Protein AF-A0A7W1ZBH5-F1 (afdb_monomer)

Secondary structure (DSSP, 8-state):
-PPPPPPHHHHHHHHHHHHHHHHHHHHHHHHHH-GGGGB-GGG-EEEEEEEE--EEEE-SSEEEEES--S--TT--TTSEEEEESSSEEEEE-SEEEE-SSEEEEES-EESS-PPPS--SS-EEEEEE-PBP---SEEEEEEESGGGTSGGGGGHHHHHHHH-TTEEE--SEE-TTS-EEEE-TT--HHHHHHHGGGSPP-SEEEEE--TTGGGS-HHHHHHHHHHHHHHHHTSTT--EEEEEPPPP-SSHHHHHHHHHHHHHHHHHHTT-TTEEEE-HHHHHTT-SS-B-TTSSSB-HHHHHHHHHHHHHHH-

Sequence (314 aa):
MQPKLPSKKSIILVWALLVGYLTYLFLYKSTADFFQLNYNWDVITVIENLGEVTVDSLSHDYVVLKNDLKEINNINLLHTFLIEQEEKSYFRASTIAFSEKQILFSGVKWINGMPKKQMHSPTFQILNLPVIQNGTKTITTIGDSQMLWQDGRDFRKNLHLKNKDLVFKGNYKDVNGYPHEAGIYNTSNDILKMLPDISSTSHYILFFGAHDKRTNMETLKAEVCEILNTLTLRQQTKKIVVLNLPPSPVKEFNDFNKAFNKVLSSCVLYNETVKTISLYEELGDQSDYLMEDNVHLNERGLKVAVKLLNKALK

Solvent-accessible surface area (backbone atoms only — not comparable to full-atom values): 17204 Å² total; per-residue (Å²): 134,83,85,81,77,79,51,72,68,56,52,53,50,51,49,53,52,49,52,52,51,52,49,51,49,42,72,73,42,38,55,75,78,39,55,53,70,39,44,38,75,92,67,53,40,81,75,45,77,71,44,68,42,55,67,73,49,73,58,79,45,31,41,29,31,45,48,81,70,93,73,67,93,81,79,54,59,78,40,31,39,36,44,36,73,95,58,77,22,36,32,21,32,70,45,78,47,82,52,87,62,30,37,39,32,33,55,34,32,57,49,75,45,77,69,72,91,82,66,81,64,26,33,34,33,39,26,47,60,49,52,67,56,88,30,81,46,36,30,32,42,38,26,12,30,66,56,50,47,76,60,12,41,45,47,64,59,57,38,39,77,75,37,62,46,46,26,61,39,52,94,41,38,45,40,76,48,50,33,21,60,51,37,68,76,33,28,51,67,54,51,55,70,47,50,86,77,53,75,89,39,35,27,37,39,40,39,57,54,89,60,38,80,84,53,54,69,68,59,48,40,52,38,52,33,48,46,54,50,58,54,61,70,37,91,58,41,65,37,36,38,34,46,42,50,47,66,35,91,46,64,71,58,24,55,48,26,53,52,52,39,50,42,52,51,64,58,41,67,91,40,90,48,50,44,80,42,62,39,30,70,77,43,58,89,56,78,82,32,48,39,97,82,50,73,43,48,24,66,61,32,45,52,53,51,40,53,54,47,53,66,72,72,106

pLDDT: mean 94.26, std 6.03, range [57.75, 98.75]

Structure (mmCIF, N/CA/C/O backbone):
data_AF-A0A7W1ZBH5-F1
#
_entry.id   AF-A0A7W1ZBH5-F1
#
loop_
_atom_site.group_PDB
_atom_site.id
_atom_site.type_symbol
_atom_site.label_atom_id
_atom_site.label_alt_id
_atom_site.label_comp_id
_atom_site.label_asym_id
_atom_site.label_entity_id
_atom_site.label_seq_id
_atom_site.pdbx_PDB_ins_code
_atom_site.Cartn_x
_atom_site.Cartn_y
_atom_site.Cartn_z
_atom_site.occupancy
_atom_site.B_iso_or_equiv
_atom_site.auth_seq_id
_atom_site.auth_comp_id
_atom_site.auth_asym_id
_atom_site.auth_atom_id
_atom_site.pdbx_PDB_model_num
ATOM 1 N N . MET A 1 1 ? 47.700 -32.912 28.985 1.00 60.97 1 MET A N 1
ATOM 2 C CA . MET A 1 1 ? 46.499 -33.659 28.543 1.00 60.97 1 MET A CA 1
ATOM 3 C C . MET A 1 1 ? 46.171 -33.227 27.124 1.00 60.97 1 MET A C 1
ATOM 5 O O . MET A 1 1 ? 45.969 -32.039 26.920 1.00 60.97 1 MET A O 1
ATOM 9 N N . GLN A 1 2 ? 46.179 -34.137 26.147 1.00 57.75 2 GLN A N 1
ATOM 10 C CA . GLN A 1 2 ? 45.714 -33.807 24.794 1.00 57.75 2 GLN A CA 1
ATOM 11 C C . GLN A 1 2 ? 44.176 -33.834 24.763 1.00 57.75 2 GLN A C 1
ATOM 13 O O . GLN A 1 2 ? 43.590 -34.781 25.299 1.00 57.75 2 GLN A O 1
ATOM 18 N N . PRO A 1 3 ? 43.509 -32.824 24.181 1.00 68.88 3 PRO A N 1
ATOM 19 C CA . PRO A 1 3 ? 42.057 -32.821 24.070 1.00 68.88 3 PRO A CA 1
ATOM 20 C C . PRO A 1 3 ? 41.604 -33.975 23.167 1.00 68.88 3 PRO A C 1
ATOM 22 O O . PRO A 1 3 ? 42.071 -34.119 22.038 1.00 68.88 3 PRO A O 1
ATOM 25 N N . LYS A 1 4 ? 40.694 -34.818 23.670 1.00 84.19 4 LYS A N 1
ATOM 26 C CA . LYS A 1 4 ? 40.059 -35.861 22.855 1.00 84.19 4 LYS A CA 1
ATOM 27 C C . LYS A 1 4 ? 39.094 -35.204 21.873 1.00 84.19 4 LYS A C 1
ATOM 29 O O . LYS A 1 4 ? 38.208 -34.458 22.282 1.00 84.19 4 LYS A O 1
ATOM 34 N N . LEU A 1 5 ? 39.253 -35.512 20.589 1.00 84.56 5 LEU A N 1
ATOM 35 C CA . LEU A 1 5 ? 38.313 -35.083 19.558 1.00 84.56 5 LEU A CA 1
ATOM 36 C C . LEU A 1 5 ? 36.941 -35.765 19.747 1.00 84.56 5 LEU A C 1
ATOM 38 O O . LEU A 1 5 ? 36.885 -36.905 20.224 1.00 84.56 5 LEU A O 1
ATOM 42 N N . PRO A 1 6 ? 35.834 -35.105 19.356 1.00 86.56 6 PRO A N 1
ATOM 43 C CA . PRO A 1 6 ? 34.505 -35.705 19.376 1.00 86.56 6 PRO A CA 1
ATOM 44 C C . PRO A 1 6 ? 34.429 -36.964 18.504 1.00 86.56 6 PRO A C 1
ATOM 46 O O . PRO A 1 6 ? 35.103 -37.077 17.479 1.00 86.56 6 PRO A O 1
ATOM 49 N N . SER A 1 7 ? 33.562 -37.910 18.876 1.00 93.88 7 SER A N 1
ATOM 50 C CA . SER A 1 7 ? 33.347 -39.112 18.065 1.00 93.88 7 SER A CA 1
ATOM 51 C C . SER A 1 7 ? 32.736 -38.760 16.700 1.00 93.88 7 SER A C 1
ATOM 53 O O . SER A 1 7 ? 31.951 -37.816 16.593 1.00 93.88 7 SER A O 1
ATOM 55 N N . LYS A 1 8 ? 33.010 -39.560 15.659 1.00 92.94 8 LYS A N 1
ATOM 56 C CA . LYS A 1 8 ? 32.379 -39.393 14.332 1.00 92.94 8 LYS A CA 1
ATOM 57 C C . LYS A 1 8 ? 30.847 -39.339 14.417 1.00 92.94 8 LYS A C 1
ATOM 59 O O . LYS A 1 8 ? 30.226 -38.536 13.731 1.00 92.94 8 LYS A O 1
ATOM 64 N N . LYS A 1 9 ? 30.245 -40.148 15.298 1.00 94.75 9 LYS A N 1
ATOM 65 C CA . LYS A 1 9 ? 28.793 -40.148 15.543 1.00 94.75 9 LYS A CA 1
ATOM 66 C C . LYS A 1 9 ? 28.315 -38.812 16.113 1.00 94.75 9 LYS A C 1
ATOM 68 O O . LYS A 1 9 ? 27.298 -38.294 15.669 1.00 94.75 9 LYS A O 1
ATOM 73 N N . SER A 1 10 ? 29.070 -38.238 17.050 1.00 92.75 10 SER A N 1
ATOM 74 C CA . SER A 1 10 ? 28.786 -36.918 17.624 1.00 92.75 10 SER A CA 1
ATOM 75 C C . SER A 1 10 ? 28.870 -35.819 16.564 1.00 92.75 10 SER A C 1
ATOM 77 O O . SER A 1 10 ? 27.990 -34.971 16.509 1.00 92.75 10 SER A O 1
ATOM 79 N N . ILE A 1 11 ? 29.877 -35.866 15.685 1.00 95.06 11 ILE A N 1
ATOM 80 C CA . ILE A 1 11 ? 30.029 -34.904 14.581 1.00 95.06 11 ILE A CA 1
ATOM 81 C C . ILE A 1 11 ? 28.840 -34.989 13.615 1.00 95.06 11 ILE A C 1
ATOM 83 O O . ILE A 1 11 ? 28.257 -33.962 13.285 1.00 95.06 11 ILE A O 1
ATOM 87 N N . ILE A 1 12 ? 28.445 -36.199 13.200 1.00 95.94 12 ILE A 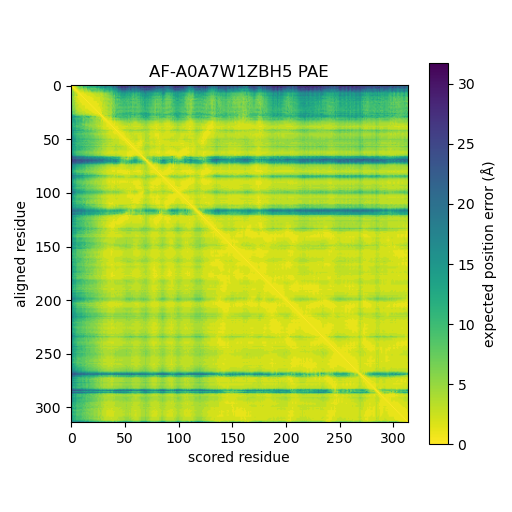N 1
ATOM 88 C CA . ILE A 1 12 ? 27.299 -36.409 12.299 1.00 95.94 12 ILE A CA 1
ATOM 89 C C . ILE A 1 12 ? 25.998 -35.909 12.935 1.00 95.94 12 ILE A C 1
ATOM 91 O O . ILE A 1 12 ? 25.229 -35.215 12.277 1.00 95.94 12 ILE A O 1
ATOM 95 N N . LEU A 1 13 ? 25.762 -36.223 14.213 1.00 96.62 13 LEU A N 1
ATOM 96 C CA . LEU A 1 13 ? 24.569 -35.771 14.927 1.00 96.62 13 LEU A CA 1
ATOM 97 C C . LEU A 1 13 ? 24.508 -34.241 15.006 1.00 96.62 13 LEU A C 1
ATOM 99 O O . LEU A 1 13 ? 23.469 -33.657 14.712 1.00 96.62 13 LEU A O 1
ATOM 103 N N . VAL A 1 14 ? 25.619 -33.590 15.359 1.00 96.12 14 VAL A N 1
ATOM 104 C CA . VAL A 1 14 ? 25.701 -32.124 15.411 1.00 96.12 14 VAL A CA 1
ATOM 105 C C . VAL A 1 14 ? 25.441 -31.516 14.035 1.00 96.12 14 VAL A C 1
ATOM 107 O O . VAL A 1 14 ? 24.671 -30.566 13.936 1.00 96.12 14 VAL A O 1
ATOM 110 N N . TRP A 1 15 ? 26.009 -32.083 12.968 1.00 97.19 15 TRP A N 1
ATOM 111 C CA . TRP A 1 15 ? 25.747 -31.627 11.602 1.00 97.19 15 TRP A CA 1
ATOM 112 C C . TRP A 1 15 ? 24.284 -31.788 11.193 1.00 97.19 15 TRP A C 1
ATOM 114 O O . TRP A 1 15 ? 23.710 -30.853 10.644 1.00 97.19 15 TRP A O 1
ATOM 124 N N . ALA A 1 16 ? 23.658 -32.928 11.489 1.00 97.25 16 ALA A N 1
ATOM 125 C CA . ALA A 1 16 ? 22.246 -33.149 11.190 1.00 97.25 16 ALA A CA 1
ATOM 126 C C . ALA A 1 16 ? 21.344 -32.156 11.942 1.00 97.25 16 ALA A C 1
ATOM 128 O O . ALA A 1 16 ? 20.433 -31.582 11.348 1.00 97.25 16 ALA A O 1
ATOM 129 N N . LEU A 1 17 ? 21.634 -31.899 13.223 1.00 97.19 17 LEU A N 1
ATOM 130 C CA . LEU A 1 17 ? 20.922 -30.896 14.019 1.00 97.19 17 LEU A CA 1
ATOM 131 C C . LEU A 1 17 ? 21.130 -29.481 13.469 1.00 97.19 17 LEU A C 1
ATOM 133 O O . LEU A 1 17 ? 20.170 -28.719 13.382 1.00 97.19 17 LEU A O 1
ATOM 137 N N . LEU A 1 18 ? 22.353 -29.138 13.060 1.00 97.12 18 LEU A N 1
ATOM 138 C CA . LEU A 1 18 ? 22.669 -27.836 12.477 1.00 97.12 18 LEU A CA 1
ATOM 139 C C . LEU A 1 18 ? 21.939 -27.631 11.145 1.00 97.12 18 LEU A C 1
ATOM 141 O O . LEU A 1 18 ? 21.300 -26.601 10.957 1.00 97.12 18 LEU A O 1
ATOM 145 N N . VAL A 1 19 ? 21.983 -28.615 10.243 1.00 97.12 19 VAL A N 1
ATOM 146 C CA . VAL A 1 19 ? 21.270 -28.569 8.957 1.00 97.12 19 VAL A CA 1
ATOM 147 C C . VAL A 1 19 ? 19.764 -28.485 9.185 1.00 97.12 19 VAL A C 1
ATOM 149 O O . VAL A 1 19 ? 19.109 -27.652 8.563 1.00 97.12 19 VAL A O 1
ATOM 152 N N . GLY A 1 20 ? 19.214 -29.281 10.105 1.00 95.88 20 GLY A N 1
ATOM 153 C CA . GLY A 1 20 ? 17.798 -29.222 10.466 1.00 95.88 20 GLY A CA 1
ATOM 154 C C . GLY A 1 20 ? 17.392 -27.849 11.005 1.00 95.88 20 GLY A C 1
ATOM 155 O O . GLY A 1 20 ? 16.403 -27.277 10.550 1.00 95.88 20 GLY A O 1
ATOM 156 N N . TYR A 1 21 ? 18.191 -27.276 11.909 1.00 94.75 21 TYR A N 1
ATOM 157 C CA . TYR A 1 21 ? 17.956 -25.944 12.468 1.00 94.75 21 TYR A CA 1
ATOM 158 C C . TYR A 1 21 ? 18.041 -24.841 11.408 1.00 94.75 21 TYR A C 1
ATOM 160 O O . TYR A 1 21 ? 17.146 -24.001 11.330 1.00 94.75 21 TYR A O 1
ATOM 168 N N . LEU A 1 22 ? 19.078 -24.848 10.566 1.00 93.31 22 LEU A N 1
ATOM 169 C CA . LEU A 1 22 ? 19.248 -23.861 9.497 1.00 93.31 22 LEU A CA 1
ATOM 170 C C . LEU A 1 22 ? 18.152 -23.982 8.436 1.00 93.31 22 LEU A C 1
ATOM 172 O O . LEU A 1 22 ? 17.648 -22.962 7.977 1.00 93.31 22 LEU A O 1
ATOM 176 N N . THR A 1 23 ? 17.733 -25.202 8.097 1.00 90.12 23 THR A N 1
ATOM 177 C CA . THR A 1 23 ? 16.617 -25.444 7.171 1.00 90.12 23 THR A CA 1
ATOM 178 C C . THR A 1 23 ? 15.315 -24.918 7.756 1.00 90.12 23 THR A C 1
ATOM 180 O O . THR A 1 23 ? 14.597 -24.190 7.082 1.00 90.12 23 THR A O 1
ATOM 183 N N . TYR A 1 24 ? 15.023 -25.215 9.025 1.00 89.06 24 TYR A N 1
ATOM 184 C CA . TYR A 1 24 ? 13.852 -24.670 9.711 1.00 89.06 24 TYR A CA 1
ATOM 185 C C . TYR A 1 24 ? 13.876 -23.136 9.745 1.00 89.06 24 TYR A C 1
ATOM 187 O O . TYR A 1 24 ? 12.883 -22.486 9.416 1.00 89.06 24 TYR A O 1
ATOM 195 N N . LEU A 1 25 ? 15.022 -22.547 10.098 1.00 87.56 25 LEU A N 1
ATOM 196 C CA . LEU A 1 25 ? 15.192 -21.099 10.162 1.00 87.56 25 LEU A CA 1
ATOM 197 C C . LEU A 1 25 ? 15.021 -20.456 8.783 1.00 87.56 25 LEU A C 1
ATOM 199 O O . LEU A 1 25 ? 14.330 -19.444 8.676 1.00 87.56 25 LEU A O 1
ATOM 203 N N . PHE A 1 26 ? 15.581 -21.066 7.736 1.00 87.81 26 PHE A N 1
ATOM 204 C CA . PHE A 1 26 ? 15.381 -20.646 6.355 1.00 87.81 26 PHE A CA 1
ATOM 205 C C . PHE A 1 26 ? 13.908 -20.757 5.959 1.00 87.81 26 PHE A C 1
ATOM 207 O O . PHE A 1 26 ? 13.327 -19.769 5.537 1.00 87.81 26 PHE A O 1
ATOM 214 N N . LEU A 1 27 ? 13.242 -21.893 6.162 1.00 83.06 27 LEU A N 1
ATOM 215 C CA . LEU A 1 27 ? 11.828 -22.053 5.800 1.00 83.06 27 LEU A CA 1
ATOM 216 C C . LEU A 1 27 ? 10.921 -21.039 6.515 1.00 83.06 27 LEU A C 1
ATOM 218 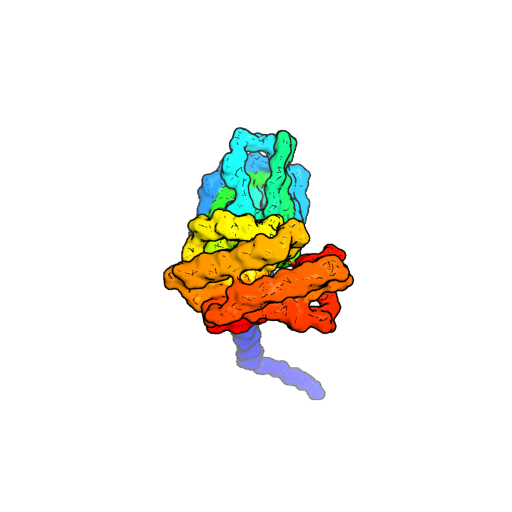O O . LEU A 1 27 ? 10.000 -20.505 5.902 1.00 83.06 27 LEU A O 1
ATOM 222 N N . TYR A 1 28 ? 11.202 -20.722 7.781 1.00 78.75 28 TYR A N 1
ATOM 223 C CA . TYR A 1 28 ? 10.381 -19.791 8.556 1.00 78.75 28 TYR A CA 1
ATOM 224 C C . TYR A 1 28 ? 10.665 -18.311 8.250 1.00 78.75 28 TYR A C 1
ATOM 226 O O . TYR A 1 28 ? 9.741 -17.498 8.246 1.00 78.75 28 TYR A O 1
ATOM 234 N N . LYS A 1 29 ? 11.928 -17.933 8.005 1.00 83.69 29 LYS A N 1
ATOM 235 C CA . LYS A 1 29 ? 12.331 -16.524 7.813 1.00 83.69 29 LYS A CA 1
ATOM 236 C C . LYS A 1 29 ? 12.563 -16.119 6.361 1.00 83.69 29 LYS A C 1
ATOM 238 O O . LYS A 1 29 ? 12.508 -14.930 6.062 1.00 83.69 29 LYS A O 1
ATOM 243 N N . SER A 1 30 ? 12.747 -17.071 5.449 1.00 81.38 30 SER A N 1
ATOM 244 C CA . SER A 1 30 ? 13.100 -16.794 4.050 1.00 81.38 30 SER A CA 1
ATOM 245 C C . SER A 1 30 ? 12.104 -15.878 3.355 1.00 81.38 30 SER A C 1
ATOM 247 O O . SER A 1 30 ? 12.519 -15.025 2.591 1.00 81.38 30 SER A O 1
ATOM 249 N N . THR A 1 31 ? 10.806 -15.974 3.642 1.00 80.38 31 THR A N 1
ATOM 250 C CA . THR A 1 31 ? 9.816 -15.075 3.022 1.00 80.38 31 THR A CA 1
ATOM 251 C C . THR A 1 31 ? 9.899 -13.632 3.528 1.00 80.38 31 THR A C 1
ATOM 253 O O . THR A 1 31 ? 9.462 -12.721 2.827 1.00 80.38 31 THR A O 1
ATOM 256 N N . ALA A 1 32 ? 10.452 -13.398 4.720 1.00 81.06 32 ALA A N 1
ATOM 257 C CA . ALA A 1 32 ? 10.716 -12.055 5.228 1.00 81.06 32 ALA A CA 1
ATOM 258 C C . ALA A 1 32 ? 12.046 -11.506 4.687 1.00 81.06 32 ALA A C 1
ATOM 260 O O . ALA A 1 32 ? 12.094 -10.352 4.266 1.00 81.06 32 ALA A O 1
ATOM 261 N N . ASP A 1 33 ? 13.086 -12.343 4.653 1.00 83.06 33 ASP A N 1
ATOM 262 C CA . ASP A 1 33 ? 14.442 -11.952 4.244 1.00 83.06 33 ASP A CA 1
ATOM 263 C C . ASP A 1 33 ? 14.589 -11.876 2.709 1.00 83.06 33 ASP A C 1
ATOM 265 O O . ASP A 1 33 ? 15.276 -11.006 2.177 1.00 83.06 33 ASP A O 1
ATOM 269 N N . PHE A 1 34 ? 13.879 -12.741 1.983 1.00 88.06 34 PHE A N 1
ATOM 270 C CA . PHE A 1 34 ? 13.836 -12.827 0.523 1.00 88.06 34 PHE A CA 1
ATOM 271 C C . PHE A 1 34 ? 12.404 -12.612 0.041 1.00 88.06 34 PHE A C 1
ATOM 273 O O . PHE A 1 34 ? 11.676 -13.551 -0.292 1.00 88.06 34 PHE A O 1
ATOM 280 N N . PHE A 1 35 ? 11.986 -11.345 -0.018 1.00 88.62 35 PHE A N 1
ATOM 281 C CA . PHE A 1 35 ? 10.606 -11.001 -0.364 1.00 88.62 35 PHE A CA 1
ATOM 282 C C . PHE A 1 35 ? 10.153 -11.573 -1.723 1.00 88.62 35 PHE A C 1
ATOM 284 O O . PHE A 1 35 ? 8.978 -11.903 -1.876 1.00 88.62 35 PHE A O 1
ATOM 291 N N . GLN A 1 36 ? 11.081 -11.791 -2.663 1.00 93.00 36 GLN A N 1
ATOM 292 C CA . GLN A 1 36 ? 10.845 -12.456 -3.951 1.00 93.00 36 GLN A CA 1
ATOM 293 C C . GLN A 1 36 ? 10.152 -13.825 -3.843 1.00 93.00 36 GLN A C 1
ATOM 295 O O . GLN A 1 36 ? 9.430 -14.219 -4.755 1.00 93.00 36 GLN A O 1
ATOM 300 N N . LEU A 1 37 ? 10.318 -14.535 -2.722 1.00 92.69 37 LEU A N 1
ATOM 301 C CA . LEU A 1 37 ? 9.671 -15.827 -2.467 1.00 92.69 37 LEU A CA 1
ATOM 302 C C . LEU A 1 37 ? 8.168 -15.702 -2.160 1.00 92.69 37 LEU A C 1
ATOM 304 O O . LEU A 1 37 ? 7.485 -16.712 -2.043 1.00 92.69 37 LEU A O 1
ATOM 308 N N . ASN A 1 38 ? 7.642 -14.480 -2.018 1.00 94.12 38 ASN A N 1
ATOM 309 C CA . ASN A 1 38 ? 6.205 -14.232 -1.863 1.00 94.12 38 ASN A CA 1
ATOM 310 C C . ASN A 1 38 ? 5.498 -14.002 -3.208 1.00 94.12 38 ASN A C 1
ATOM 312 O O . ASN A 1 38 ? 4.297 -13.752 -3.206 1.00 94.12 38 ASN A O 1
ATOM 316 N N . TYR A 1 39 ? 6.202 -14.061 -4.342 1.00 96.69 39 TYR A N 1
ATOM 317 C CA . TYR A 1 39 ? 5.590 -13.996 -5.670 1.00 96.69 39 TYR A CA 1
ATOM 318 C C . TYR A 1 39 ? 5.343 -15.397 -6.224 1.00 96.69 39 TYR A C 1
ATOM 320 O O . TYR A 1 39 ? 6.125 -16.318 -5.990 1.00 96.69 39 TYR A O 1
ATOM 328 N N . ASN A 1 40 ? 4.249 -15.554 -6.967 1.00 9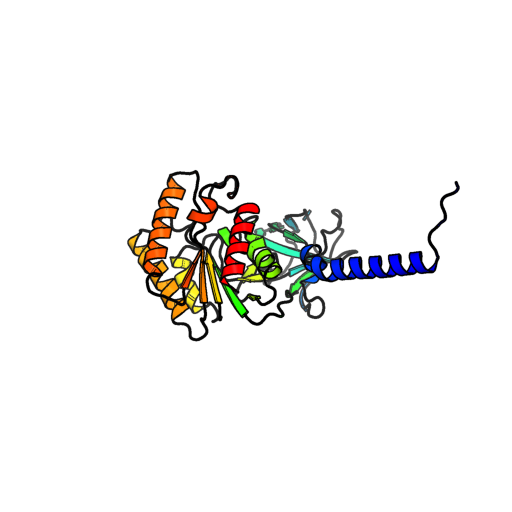6.62 40 ASN A N 1
ATOM 329 C CA . ASN A 1 40 ? 3.917 -16.802 -7.635 1.00 96.62 40 ASN A CA 1
ATOM 330 C C . ASN A 1 40 ? 4.558 -16.819 -9.029 1.00 96.62 40 ASN A C 1
ATOM 332 O O . ASN A 1 40 ? 3.969 -16.363 -10.010 1.00 96.62 40 ASN A O 1
ATOM 336 N N . TRP A 1 41 ? 5.794 -17.310 -9.083 1.00 96.50 41 TRP A N 1
ATOM 337 C CA . TRP A 1 41 ? 6.591 -17.390 -10.307 1.00 96.50 41 TRP A CA 1
ATOM 338 C C . TRP A 1 41 ? 6.022 -18.376 -11.334 1.00 96.50 41 TRP A C 1
ATOM 340 O O . TRP A 1 41 ? 6.241 -18.187 -12.527 1.00 96.50 41 TRP A O 1
ATOM 350 N N . ASP A 1 42 ? 5.237 -19.363 -10.894 1.00 96.38 42 ASP A N 1
ATOM 351 C CA . ASP A 1 42 ? 4.674 -20.409 -11.757 1.00 96.38 42 ASP A CA 1
ATOM 352 C C . ASP A 1 42 ? 3.478 -19.924 -12.595 1.00 96.38 42 ASP A C 1
ATOM 354 O O . ASP A 1 42 ? 3.077 -20.585 -13.550 1.00 96.38 42 ASP A O 1
ATOM 358 N N . VAL A 1 43 ? 2.896 -18.768 -12.254 1.00 95.38 43 VAL A N 1
ATOM 359 C CA . VAL A 1 43 ? 1.714 -18.194 -12.935 1.00 95.38 43 VAL A CA 1
ATOM 360 C C . VAL A 1 43 ? 1.987 -16.816 -13.542 1.00 95.38 43 VAL A C 1
ATOM 362 O O . VAL A 1 43 ? 1.062 -16.046 -13.820 1.00 95.38 43 VAL A O 1
ATOM 365 N N . ILE A 1 44 ? 3.263 -16.475 -13.725 1.00 96.50 44 ILE A N 1
ATOM 366 C CA . ILE A 1 44 ? 3.665 -15.258 -14.424 1.00 96.50 44 ILE A CA 1
ATOM 367 C C . ILE A 1 44 ? 3.082 -15.245 -15.842 1.00 96.50 44 ILE A C 1
ATOM 369 O O . ILE A 1 44 ? 3.155 -16.227 -16.577 1.00 96.50 44 ILE A O 1
ATOM 373 N N . THR A 1 45 ? 2.496 -14.117 -16.233 1.00 97.25 45 THR A N 1
ATOM 374 C CA . THR A 1 45 ? 1.916 -13.937 -17.571 1.00 97.25 45 THR A CA 1
ATOM 375 C C . THR A 1 45 ? 2.471 -12.679 -18.216 1.00 97.25 45 THR A C 1
ATOM 377 O O . THR A 1 45 ? 2.482 -11.611 -17.599 1.00 97.25 45 THR A O 1
ATOM 380 N N . VAL A 1 46 ? 2.952 -12.811 -19.455 1.00 97.12 46 VAL A N 1
ATOM 381 C CA . VAL A 1 46 ? 3.361 -11.670 -20.279 1.00 97.12 46 VAL A CA 1
ATOM 382 C C . VAL A 1 46 ? 2.100 -10.998 -20.804 1.00 97.12 46 VAL A C 1
ATOM 384 O O . VAL A 1 46 ? 1.281 -11.646 -21.451 1.00 97.12 46 VAL A O 1
ATOM 387 N N . ILE A 1 47 ? 1.935 -9.718 -20.485 1.00 96.00 47 ILE A N 1
ATOM 388 C CA . ILE A 1 47 ? 0.832 -8.889 -20.983 1.00 96.00 47 ILE A CA 1
ATOM 389 C C . ILE A 1 47 ? 1.239 -8.279 -22.315 1.00 96.00 47 ILE A C 1
ATOM 391 O O . ILE A 1 47 ? 0.493 -8.348 -23.284 1.00 96.00 47 ILE A O 1
ATOM 395 N N . GLU A 1 48 ? 2.439 -7.706 -22.356 1.00 94.94 48 GLU A N 1
ATOM 396 C CA . GLU A 1 48 ? 2.964 -7.041 -23.538 1.00 94.94 48 GLU A CA 1
ATOM 397 C C . GLU A 1 48 ? 4.487 -7.143 -23.567 1.00 94.94 48 GLU A C 1
ATOM 399 O O . GLU A 1 48 ? 5.155 -7.007 -22.539 1.00 94.94 48 GLU A O 1
ATOM 404 N N . ASN A 1 49 ? 5.034 -7.383 -24.754 1.00 93.75 49 ASN A N 1
ATOM 405 C CA . ASN A 1 49 ? 6.466 -7.333 -25.002 1.00 93.75 49 ASN A CA 1
ATOM 406 C C . ASN A 1 49 ? 6.766 -6.078 -25.822 1.00 93.75 49 ASN A C 1
ATOM 408 O O . ASN A 1 49 ? 6.360 -5.993 -26.979 1.00 93.75 49 ASN A O 1
ATOM 412 N N . LEU A 1 50 ? 7.469 -5.123 -25.214 1.00 93.25 50 LEU A N 1
ATOM 413 C CA . LEU A 1 50 ? 7.809 -3.843 -25.835 1.00 93.25 50 LEU A CA 1
ATOM 414 C C . LEU A 1 50 ? 9.105 -3.917 -26.660 1.00 93.25 50 LEU A C 1
ATOM 416 O O . LEU A 1 50 ? 9.491 -2.931 -27.279 1.00 93.25 50 LEU A O 1
ATOM 420 N N . GLY A 1 51 ? 9.748 -5.089 -26.715 1.00 92.38 51 GLY A N 1
ATOM 421 C CA . GLY A 1 51 ? 10.973 -5.309 -27.476 1.00 92.38 51 GLY A CA 1
ATOM 422 C C . GLY A 1 51 ? 12.193 -4.673 -26.818 1.00 92.38 51 GLY A C 1
ATOM 423 O O . GLY A 1 51 ? 12.235 -4.488 -25.602 1.00 92.38 51 GLY A O 1
ATOM 424 N N . GLU A 1 52 ? 13.214 -4.395 -27.626 1.00 94.19 52 GLU A N 1
ATOM 425 C CA . GLU A 1 52 ? 14.425 -3.711 -27.172 1.00 94.19 52 GLU A CA 1
ATOM 426 C C . GLU A 1 52 ? 14.131 -2.245 -26.843 1.00 94.19 52 GLU A C 1
ATOM 428 O O . GLU A 1 52 ? 13.483 -1.545 -27.621 1.00 94.19 52 GLU A O 1
ATOM 433 N N . VAL A 1 53 ? 14.641 -1.778 -25.703 1.00 93.31 53 VAL A N 1
ATOM 434 C CA . VAL A 1 53 ? 14.496 -0.390 -25.249 1.00 93.31 53 VAL A CA 1
ATOM 435 C C . VAL A 1 53 ? 15.846 0.237 -24.951 1.00 93.31 53 VAL A C 1
ATOM 437 O O . VAL A 1 53 ? 16.802 -0.440 -24.561 1.00 93.31 53 VAL A O 1
ATOM 440 N N . THR A 1 54 ? 15.917 1.563 -25.044 1.00 93.75 54 THR A N 1
ATOM 441 C CA . THR A 1 54 ? 17.091 2.299 -24.571 1.00 93.75 54 THR A CA 1
ATOM 442 C C . THR A 1 54 ? 16.910 2.704 -23.109 1.00 93.75 54 THR A C 1
ATOM 444 O O . THR A 1 54 ? 16.109 3.584 -22.795 1.00 93.75 54 THR A O 1
ATOM 447 N N . VAL A 1 55 ? 17.689 2.111 -22.202 1.00 93.75 55 VAL A N 1
ATOM 448 C CA . VAL A 1 55 ? 17.725 2.539 -20.794 1.00 93.75 55 VAL A CA 1
ATOM 449 C C . VAL A 1 55 ? 18.680 3.717 -20.649 1.00 93.75 55 VAL A C 1
ATOM 451 O O . VAL A 1 55 ? 19.877 3.581 -20.883 1.00 93.75 55 VAL A O 1
ATOM 454 N N . ASP A 1 56 ? 18.140 4.877 -20.286 1.00 93.38 56 ASP A N 1
ATOM 455 C CA . ASP A 1 56 ? 18.916 6.102 -20.088 1.00 93.38 56 ASP A CA 1
ATOM 456 C C . ASP A 1 56 ? 19.655 6.071 -18.745 1.00 93.38 56 ASP A C 1
ATOM 458 O O . ASP A 1 56 ? 20.864 6.284 -18.672 1.00 93.38 56 ASP A O 1
ATOM 462 N N . SER A 1 57 ? 18.937 5.733 -17.672 1.00 93.81 57 SER A N 1
ATOM 463 C CA . SER A 1 57 ? 19.516 5.577 -16.339 1.00 93.81 57 SER A CA 1
ATOM 464 C C . SER A 1 57 ? 18.669 4.665 -15.452 1.00 93.81 57 SER A C 1
ATOM 466 O O . SER A 1 57 ? 17.468 4.497 -15.654 1.00 93.81 57 SER A O 1
ATOM 468 N N . LEU A 1 58 ? 19.299 4.054 -14.447 1.00 94.69 58 LEU A N 1
ATOM 469 C CA . LEU A 1 58 ? 18.612 3.258 -13.432 1.00 94.69 58 LEU A CA 1
ATOM 470 C C . LEU A 1 58 ? 19.320 3.344 -12.083 1.00 94.69 58 LEU A C 1
ATOM 472 O O . LEU A 1 58 ? 20.533 3.558 -11.996 1.00 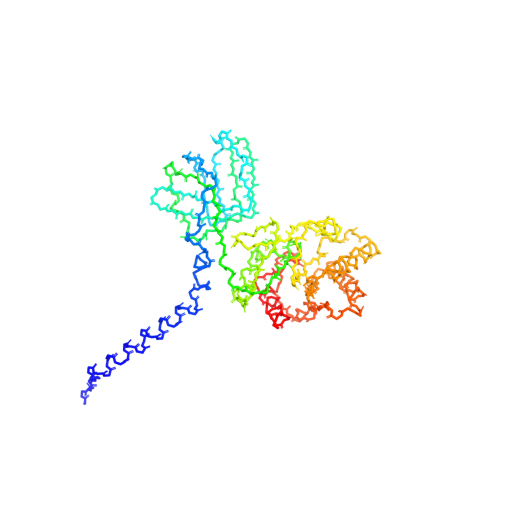94.69 58 LEU A O 1
ATOM 476 N N . SER A 1 59 ? 18.550 3.141 -11.024 1.00 95.19 59 SER A N 1
ATOM 477 C CA . SER A 1 59 ? 19.004 3.113 -9.640 1.00 95.19 59 SER A CA 1
ATOM 478 C C . SER A 1 59 ? 18.132 2.159 -8.822 1.00 95.19 59 SER A C 1
ATOM 480 O O . SER A 1 59 ? 17.216 1.508 -9.327 1.00 95.19 59 SER A O 1
ATOM 482 N N . HIS A 1 60 ? 18.390 2.089 -7.520 1.00 93.75 60 HIS A N 1
ATOM 483 C CA . HIS A 1 60 ? 17.558 1.334 -6.593 1.00 93.75 60 HIS A CA 1
ATOM 484 C C . HIS A 1 60 ? 16.114 1.850 -6.525 1.00 93.75 60 HIS A C 1
ATOM 486 O O . HIS A 1 60 ? 15.227 1.050 -6.243 1.00 93.75 60 HIS A O 1
ATOM 492 N N . ASP A 1 61 ? 15.881 3.139 -6.807 1.00 95.88 61 ASP A N 1
ATOM 493 C CA . ASP A 1 61 ? 14.560 3.771 -6.674 1.00 95.88 61 ASP A CA 1
ATOM 494 C C . ASP A 1 61 ? 13.985 4.350 -7.980 1.00 95.88 61 ASP A C 1
ATOM 496 O O . ASP A 1 61 ? 12.845 4.810 -7.991 1.00 95.88 61 ASP A O 1
ATOM 500 N N . TYR A 1 62 ? 14.706 4.283 -9.103 1.00 97.06 62 TYR A N 1
ATOM 501 C CA . TYR A 1 62 ? 14.163 4.722 -10.390 1.00 97.06 62 TYR A CA 1
ATOM 502 C C . TYR A 1 62 ? 14.670 3.907 -11.582 1.00 97.06 62 TYR A C 1
ATOM 504 O O . TYR A 1 62 ? 15.750 3.316 -11.536 1.00 97.06 62 TYR A O 1
ATOM 512 N N . VAL A 1 63 ? 13.896 3.929 -12.667 1.00 97.00 63 VAL A N 1
ATOM 513 C CA . VAL A 1 63 ? 14.273 3.467 -14.010 1.00 97.00 63 VAL A CA 1
ATOM 514 C C . VAL A 1 63 ? 13.831 4.535 -15.008 1.00 97.00 63 VAL A C 1
ATOM 516 O O . VAL A 1 63 ? 12.682 4.970 -14.971 1.00 97.00 63 VAL A O 1
ATOM 519 N N . VAL A 1 64 ? 14.727 4.949 -15.900 1.00 96.25 64 VAL A N 1
ATOM 520 C CA . VAL A 1 64 ? 14.446 5.893 -16.986 1.00 96.25 64 VAL A CA 1
ATOM 521 C C . VAL A 1 64 ? 14.695 5.200 -18.315 1.00 96.25 64 VAL A C 1
ATOM 523 O O . VAL A 1 64 ? 15.819 4.793 -18.614 1.00 96.25 64 VAL A O 1
ATOM 526 N N . LEU A 1 65 ? 13.644 5.078 -19.117 1.00 94.88 65 LEU A N 1
ATOM 527 C CA . LEU A 1 65 ? 13.727 4.626 -20.504 1.00 94.88 65 LEU A CA 1
ATOM 528 C C . LEU A 1 65 ? 13.670 5.843 -21.419 1.00 94.88 65 LEU A C 1
ATOM 530 O O . LEU A 1 65 ? 12.938 6.788 -21.120 1.00 94.88 65 LEU A O 1
ATOM 534 N N . LYS A 1 66 ? 14.375 5.820 -22.550 1.00 93.75 66 LYS A N 1
ATOM 535 C CA . LYS A 1 66 ? 14.054 6.752 -23.635 1.00 93.75 66 LYS A CA 1
ATOM 536 C C . LYS A 1 66 ? 12.683 6.392 -24.193 1.00 93.75 66 LYS A C 1
ATOM 538 O O . LYS A 1 66 ? 12.298 5.229 -24.208 1.00 93.75 66 LYS A O 1
ATOM 543 N N . ASN A 1 67 ? 11.929 7.399 -24.606 1.00 86.88 67 ASN A N 1
ATOM 544 C CA . ASN A 1 67 ? 10.601 7.196 -25.161 1.00 86.88 67 ASN A CA 1
ATOM 545 C C . ASN A 1 67 ? 10.690 6.938 -26.674 1.00 86.88 67 ASN A C 1
ATOM 547 O O . ASN A 1 67 ? 10.322 7.781 -27.487 1.00 86.88 67 ASN A O 1
ATOM 551 N N . ASP A 1 68 ? 11.263 5.792 -27.039 1.00 83.62 68 ASP A N 1
ATOM 552 C CA . ASP A 1 68 ? 11.352 5.268 -28.408 1.00 83.62 68 ASP A CA 1
ATOM 553 C C . ASP A 1 68 ? 10.252 4.227 -28.718 1.00 83.62 68 ASP A C 1
ATOM 555 O O . ASP A 1 68 ? 10.209 3.654 -29.810 1.00 83.62 68 ASP A O 1
ATOM 559 N N . LEU A 1 69 ? 9.320 4.025 -27.779 1.00 80.00 69 LEU A N 1
ATOM 560 C CA . LEU A 1 69 ? 8.207 3.085 -27.887 1.00 80.00 69 LEU A CA 1
ATOM 561 C C . LEU A 1 69 ? 7.085 3.640 -28.776 1.00 80.00 69 LEU A C 1
ATOM 563 O O . LEU A 1 69 ? 6.614 4.760 -28.590 1.00 80.00 69 LEU A O 1
ATOM 567 N N . LYS A 1 70 ? 6.622 2.829 -29.735 1.00 68.12 70 LYS A N 1
ATOM 568 C CA . LYS A 1 70 ? 5.569 3.222 -30.689 1.00 68.12 70 LYS A CA 1
ATOM 569 C C . LYS A 1 70 ? 4.170 3.280 -30.064 1.00 68.12 70 LYS A C 1
ATOM 571 O O . LYS A 1 70 ? 3.357 4.082 -30.509 1.00 68.12 70 LYS A O 1
ATOM 576 N N . GLU A 1 71 ? 3.901 2.458 -29.048 1.00 72.44 71 GLU A N 1
ATOM 577 C CA . GLU A 1 71 ? 2.632 2.410 -28.312 1.00 72.44 71 GLU A CA 1
ATOM 578 C C . GLU A 1 71 ? 2.904 2.178 -26.816 1.00 72.44 71 GLU A C 1
ATOM 580 O O . GLU A 1 71 ? 3.769 1.384 -26.454 1.00 72.44 71 GLU A O 1
ATOM 585 N N . ILE A 1 72 ? 2.198 2.906 -25.940 1.00 74.69 72 ILE A N 1
ATOM 586 C CA . ILE A 1 72 ? 2.438 2.914 -24.478 1.00 74.69 72 ILE A CA 1
ATOM 587 C C . ILE A 1 72 ? 1.152 2.585 -23.689 1.00 74.69 72 ILE A C 1
ATOM 589 O O . ILE A 1 72 ? 1.061 2.777 -22.477 1.00 74.69 72 ILE A O 1
ATOM 593 N N . ASN A 1 73 ? 0.123 2.075 -24.368 1.00 75.44 73 ASN A N 1
ATOM 594 C CA . ASN A 1 73 ? -1.244 2.039 -23.838 1.00 75.44 73 ASN A CA 1
ATOM 595 C C . ASN A 1 73 ? -1.409 1.179 -22.571 1.00 75.44 73 ASN A C 1
ATOM 597 O O . ASN A 1 73 ? -2.313 1.443 -21.780 1.00 75.44 73 ASN A O 1
ATOM 601 N N . ASN A 1 74 ? -0.528 0.200 -22.331 1.00 84.69 74 ASN A N 1
ATOM 602 C CA . ASN A 1 74 ? -0.628 -0.691 -21.170 1.00 84.69 74 ASN A CA 1
ATOM 603 C C . ASN A 1 74 ? 0.387 -0.400 -20.053 1.00 84.69 74 ASN A C 1
ATOM 605 O O . ASN A 1 74 ? 0.390 -1.111 -19.047 1.00 84.69 74 ASN A O 1
ATOM 609 N N . ILE A 1 75 ? 1.242 0.625 -20.163 1.00 92.12 75 ILE A N 1
ATOM 610 C CA . ILE A 1 75 ? 2.167 0.960 -19.068 1.00 92.12 75 ILE A CA 1
ATOM 611 C C . ILE A 1 75 ? 1.388 1.638 -17.933 1.00 92.12 75 ILE A C 1
ATOM 613 O O . ILE A 1 75 ? 1.050 2.817 -17.998 1.00 92.12 75 ILE A O 1
ATOM 617 N N . ASN A 1 76 ? 1.136 0.896 -16.853 1.00 94.44 76 ASN A N 1
ATOM 618 C CA . ASN A 1 76 ? 0.485 1.411 -15.649 1.00 94.44 76 ASN A CA 1
ATOM 619 C C . ASN A 1 76 ? 0.994 0.719 -14.367 1.00 94.44 76 ASN A C 1
ATOM 621 O O . ASN A 1 76 ? 1.675 -0.306 -14.404 1.00 94.44 76 ASN A O 1
ATOM 625 N N . LEU A 1 77 ? 0.633 1.278 -13.209 1.00 95.19 77 LEU A N 1
ATOM 626 C CA . LEU A 1 77 ? 1.106 0.849 -11.883 1.00 95.19 77 LEU A CA 1
ATOM 627 C C . LEU A 1 77 ? 0.552 -0.512 -11.408 1.00 95.19 77 LEU A C 1
ATOM 629 O O . LEU A 1 77 ? 1.011 -1.055 -10.400 1.00 95.19 77 LEU A O 1
ATOM 633 N N . LEU A 1 78 ? -0.419 -1.106 -12.109 1.00 96.06 78 LEU A N 1
ATOM 634 C CA . LEU A 1 78 ? -0.969 -2.424 -11.766 1.00 96.06 78 LEU A CA 1
ATOM 635 C C . LEU A 1 78 ? -0.024 -3.561 -12.173 1.00 96.06 78 LEU A C 1
ATOM 637 O O . LEU A 1 78 ? -0.085 -4.663 -11.609 1.00 96.06 78 LEU A O 1
ATOM 641 N N . HIS A 1 79 ? 0.886 -3.299 -13.103 1.00 96.75 79 HIS A N 1
ATOM 642 C CA . HIS A 1 79 ? 1.756 -4.310 -13.686 1.00 96.75 79 HIS A CA 1
ATOM 643 C C . HIS A 1 79 ? 3.113 -4.406 -12.995 1.00 96.75 79 HIS A C 1
ATOM 645 O O . HIS A 1 79 ? 3.521 -3.552 -12.208 1.00 96.75 79 HIS A O 1
ATOM 651 N N . THR A 1 80 ? 3.766 -5.534 -13.239 1.00 97.94 80 THR A N 1
ATOM 652 C CA . THR A 1 80 ? 5.179 -5.746 -12.945 1.00 97.94 80 THR A CA 1
ATOM 653 C C . THR A 1 80 ? 5.935 -5.579 -14.255 1.00 97.94 80 THR A C 1
ATOM 655 O O . THR A 1 80 ? 5.448 -5.990 -15.304 1.00 97.94 80 THR A O 1
ATOM 658 N N . PHE A 1 81 ? 7.115 -4.984 -14.201 1.00 98.06 81 PHE A N 1
ATOM 659 C CA . PHE A 1 81 ? 7.963 -4.748 -15.361 1.00 98.06 81 PHE A CA 1
ATOM 660 C C . PHE A 1 81 ? 9.169 -5.680 -15.312 1.00 98.06 81 PHE A C 1
ATOM 662 O O . PHE A 1 81 ? 9.672 -5.983 -14.227 1.00 98.06 81 PHE A O 1
ATOM 669 N N . LEU A 1 82 ? 9.622 -6.132 -16.475 1.00 97.69 82 LEU A N 1
ATOM 670 C CA . LEU A 1 82 ? 10.843 -6.914 -16.650 1.00 97.69 82 LEU A CA 1
ATOM 671 C C . LEU A 1 82 ? 11.784 -6.165 -17.583 1.00 97.69 82 LEU A C 1
ATOM 673 O O . LEU A 1 82 ? 11.378 -5.758 -18.668 1.00 97.69 82 LEU A O 1
ATOM 677 N N . ILE A 1 83 ? 13.036 -6.034 -17.153 1.00 96.12 83 ILE A N 1
ATOM 678 C CA . ILE A 1 83 ? 14.172 -5.668 -17.997 1.00 96.12 83 ILE A CA 1
ATOM 679 C C . ILE A 1 83 ? 15.066 -6.901 -18.099 1.00 96.12 83 ILE A C 1
ATOM 681 O O . ILE A 1 83 ? 15.494 -7.439 -17.075 1.00 96.12 83 ILE A O 1
ATOM 685 N N . GLU A 1 84 ? 15.328 -7.358 -19.319 1.00 95.38 84 GLU A N 1
ATOM 686 C CA . GLU A 1 84 ? 16.104 -8.570 -19.590 1.00 95.38 84 GLU A CA 1
ATOM 687 C C . GLU A 1 84 ? 17.196 -8.304 -20.631 1.00 95.38 84 GLU A C 1
ATOM 689 O O . GLU A 1 84 ? 16.911 -7.859 -21.742 1.00 95.38 84 GLU A O 1
ATOM 694 N N . GLN A 1 85 ? 18.447 -8.611 -20.272 1.00 89.94 85 GLN A N 1
ATOM 695 C CA . GLN A 1 85 ? 19.588 -8.632 -21.196 1.00 89.94 85 GLN A CA 1
ATOM 696 C C . GLN A 1 85 ? 20.379 -9.940 -21.036 1.00 89.94 85 GLN A C 1
ATOM 698 O O . GLN A 1 85 ? 20.231 -10.850 -21.840 1.00 89.94 85 GLN A O 1
ATOM 703 N N . GLU A 1 86 ? 21.189 -10.048 -19.977 1.00 89.38 86 GLU A N 1
ATOM 704 C CA . GLU A 1 86 ? 21.834 -11.307 -19.554 1.00 89.38 86 GLU A CA 1
ATOM 705 C C . GLU A 1 86 ? 21.028 -11.991 -18.444 1.00 89.38 86 GLU A C 1
ATOM 707 O O . GLU A 1 86 ? 20.879 -13.209 -18.404 1.00 89.38 86 GLU A O 1
ATOM 712 N N . GLU A 1 87 ? 20.507 -11.172 -17.531 1.00 92.44 87 GLU A N 1
ATOM 713 C CA . GLU A 1 87 ? 19.723 -11.583 -16.378 1.00 92.44 87 GLU A CA 1
ATOM 714 C C . GLU A 1 87 ? 18.355 -10.906 -16.432 1.00 92.44 87 GLU A C 1
ATOM 716 O O . GLU A 1 87 ? 18.199 -9.809 -16.976 1.00 92.44 87 GLU A O 1
ATOM 721 N N . LYS A 1 88 ? 17.357 -11.572 -15.849 1.00 95.69 88 LYS A N 1
ATOM 722 C CA . LYS A 1 88 ? 16.001 -11.044 -15.723 1.00 95.69 88 LYS A CA 1
ATOM 723 C C . LYS A 1 88 ? 15.890 -10.235 -14.444 1.00 95.69 88 LYS A C 1
ATOM 725 O O . LYS A 1 88 ? 16.013 -10.806 -13.360 1.00 95.69 88 LYS A O 1
ATOM 730 N N . SER A 1 89 ? 15.580 -8.950 -14.553 1.00 96.94 89 SER A N 1
ATOM 731 C CA . SER A 1 89 ? 15.306 -8.094 -13.400 1.00 96.94 89 SER A CA 1
ATOM 732 C C . SER A 1 89 ? 13.866 -7.607 -13.423 1.00 96.94 89 SER A C 1
ATOM 734 O O . SER A 1 89 ? 13.449 -6.881 -14.325 1.00 96.94 89 SER A O 1
ATOM 736 N N . TYR A 1 90 ? 13.107 -7.998 -12.402 1.00 97.88 90 TYR A N 1
ATOM 737 C CA . TYR A 1 90 ? 11.701 -7.637 -12.259 1.00 97.88 90 TYR A CA 1
ATOM 738 C C . TYR A 1 90 ? 11.548 -6.489 -11.272 1.00 97.88 90 TYR A C 1
ATOM 740 O O . TYR A 1 90 ? 12.188 -6.476 -10.215 1.00 97.88 90 TYR A O 1
ATOM 748 N N . PHE A 1 91 ? 10.653 -5.554 -11.564 1.00 98.00 91 PHE A N 1
ATOM 749 C CA . PHE A 1 91 ? 10.358 -4.457 -10.655 1.00 98.00 91 PHE A CA 1
ATOM 750 C C . PHE A 1 91 ? 8.917 -3.966 -10.750 1.00 98.00 91 PHE A C 1
ATOM 752 O O . PHE A 1 91 ? 8.195 -4.213 -11.713 1.00 98.00 91 PHE A O 1
ATOM 759 N N . ARG A 1 92 ? 8.498 -3.240 -9.718 1.00 98.00 92 ARG A N 1
ATOM 760 C CA . ARG A 1 92 ? 7.276 -2.425 -9.706 1.00 98.00 92 ARG A CA 1
ATOM 761 C C . ARG A 1 92 ? 7.655 -0.988 -9.364 1.00 98.00 92 ARG A C 1
ATOM 763 O O . ARG A 1 92 ? 8.715 -0.765 -8.780 1.00 98.00 92 ARG A O 1
ATOM 770 N N . ALA A 1 93 ? 6.808 -0.025 -9.704 1.00 97.50 93 ALA A N 1
ATOM 771 C CA . ALA A 1 93 ? 7.042 1.395 -9.437 1.00 97.50 93 ALA A CA 1
ATOM 772 C C . ALA A 1 93 ? 5.894 1.993 -8.616 1.00 97.50 93 ALA A C 1
ATOM 774 O O . ALA A 1 93 ? 4.778 1.478 -8.662 1.00 97.50 93 ALA A O 1
ATOM 775 N N . SER A 1 94 ? 6.164 3.065 -7.867 1.00 95.75 94 SER A N 1
ATOM 776 C CA . SER A 1 94 ? 5.125 3.847 -7.179 1.00 95.75 94 SER A CA 1
ATOM 777 C C . SER A 1 94 ? 4.470 4.861 -8.113 1.00 95.75 94 SER A C 1
ATOM 779 O O . SER A 1 94 ? 3.291 5.162 -7.961 1.00 95.75 94 SER A O 1
ATOM 781 N N . THR A 1 95 ? 5.234 5.410 -9.059 1.00 95.56 95 THR A N 1
ATOM 782 C CA . THR A 1 95 ? 4.767 6.422 -10.014 1.00 95.56 95 THR A CA 1
ATOM 783 C C . THR A 1 95 ? 5.400 6.201 -11.379 1.00 95.56 95 THR A C 1
ATOM 785 O O . THR A 1 95 ? 6.545 5.753 -11.465 1.00 95.56 95 THR A O 1
ATOM 788 N N . ILE A 1 96 ? 4.674 6.570 -12.433 1.00 96.50 96 ILE A N 1
ATOM 789 C CA . ILE A 1 96 ? 5.166 6.563 -13.811 1.00 96.50 96 ILE A CA 1
ATOM 790 C C . ILE A 1 96 ? 4.882 7.939 -14.407 1.00 96.50 96 ILE A C 1
ATOM 792 O O . ILE A 1 96 ? 3.751 8.418 -14.334 1.00 96.50 96 ILE A O 1
ATOM 796 N N . ALA A 1 97 ? 5.905 8.579 -14.963 1.00 95.75 97 ALA A N 1
ATOM 797 C CA . ALA A 1 97 ? 5.795 9.861 -15.643 1.00 95.75 97 ALA A CA 1
ATOM 798 C C . ALA A 1 97 ? 6.250 9.720 -17.097 1.00 95.75 97 ALA A C 1
ATOM 800 O O . ALA A 1 97 ? 7.330 9.195 -17.372 1.00 95.75 97 ALA A O 1
ATOM 801 N N . PHE A 1 98 ? 5.428 10.219 -18.016 1.00 94.69 98 PHE A N 1
ATOM 802 C CA . PHE A 1 98 ? 5.693 10.197 -19.449 1.00 94.69 98 PHE A CA 1
ATOM 803 C C . PHE A 1 98 ? 6.088 11.591 -19.931 1.00 94.69 98 PHE A C 1
ATOM 805 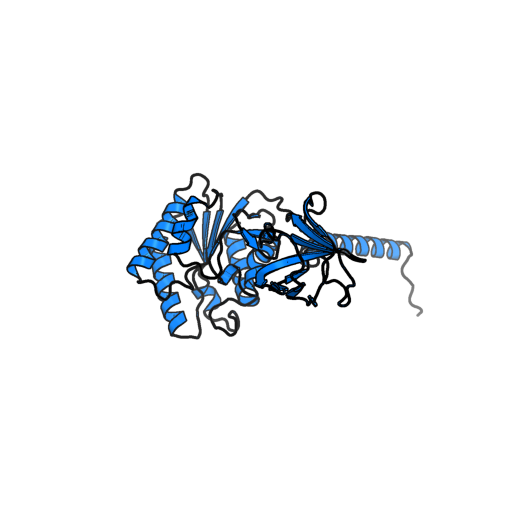O O . PHE A 1 98 ? 5.467 12.587 -19.560 1.00 94.69 98 PHE A O 1
ATOM 812 N N . SER A 1 99 ? 7.103 11.662 -20.785 1.00 92.12 99 SER A N 1
ATOM 813 C CA . SER A 1 99 ? 7.402 12.838 -21.599 1.00 92.12 99 SER A CA 1
ATOM 814 C C . SER A 1 99 ? 7.730 12.412 -23.026 1.00 92.12 99 SER A C 1
ATOM 816 O O . SER A 1 99 ? 7.908 11.228 -23.306 1.00 92.12 99 SER A O 1
ATOM 818 N N . GLU A 1 100 ? 7.867 13.375 -23.935 1.00 89.38 100 GLU A N 1
ATOM 819 C CA . GLU A 1 100 ? 8.259 13.102 -25.325 1.00 89.38 100 GLU A CA 1
ATOM 820 C C . GLU A 1 100 ? 9.589 12.345 -25.442 1.00 89.38 100 GLU A C 1
ATOM 822 O O . GLU A 1 100 ? 9.806 11.634 -26.414 1.00 89.38 100 GLU A O 1
ATOM 827 N N . LYS A 1 101 ? 10.491 12.496 -24.464 1.00 93.44 101 LYS A N 1
ATOM 828 C CA . LYS A 1 101 ? 11.850 11.941 -24.532 1.00 93.44 101 LYS A CA 1
ATOM 829 C C . LYS A 1 101 ? 12.067 10.729 -23.646 1.00 93.44 101 LYS A C 1
ATOM 831 O O . LYS A 1 101 ? 12.986 9.961 -23.921 1.00 93.44 101 LYS A O 1
ATOM 836 N N . GLN A 1 102 ? 11.290 10.576 -22.576 1.00 95.62 102 GLN A N 1
ATOM 837 C CA . GLN A 1 102 ? 11.554 9.547 -21.576 1.00 95.62 102 GLN A CA 1
ATOM 838 C C . GLN A 1 102 ? 10.300 9.052 -20.862 1.00 95.62 102 GLN A C 1
ATOM 840 O O . GLN A 1 102 ? 9.314 9.777 -20.713 1.00 95.62 102 GLN A O 1
ATOM 845 N N . ILE A 1 103 ? 10.404 7.832 -20.349 1.00 96.19 103 ILE A N 1
ATOM 846 C CA . ILE A 1 103 ? 9.466 7.224 -19.411 1.00 96.19 103 ILE A CA 1
ATOM 847 C C . ILE A 1 103 ? 10.215 7.038 -18.093 1.00 96.19 103 ILE A C 1
ATOM 849 O O . ILE A 1 103 ? 11.198 6.298 -18.032 1.00 96.19 103 ILE A O 1
ATOM 853 N N . LEU A 1 104 ? 9.771 7.732 -17.047 1.00 97.31 104 LEU A N 1
ATOM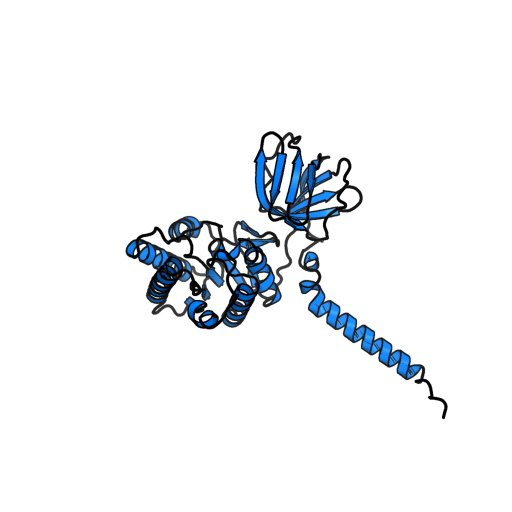 854 C CA . LEU A 1 104 ? 10.356 7.672 -15.710 1.00 97.31 104 LEU A CA 1
ATOM 855 C C . LEU A 1 104 ? 9.478 6.817 -14.799 1.00 97.31 104 LEU A C 1
ATOM 857 O O . LEU A 1 104 ? 8.343 7.178 -14.495 1.00 97.31 104 LEU A O 1
ATOM 861 N N . PHE A 1 105 ? 10.045 5.727 -14.305 1.00 97.94 105 PHE A N 1
ATOM 862 C CA . PHE A 1 105 ? 9.515 4.940 -13.202 1.00 97.94 105 PHE A CA 1
ATOM 863 C C . PHE A 1 105 ? 10.219 5.396 -11.922 1.00 97.94 105 PHE A C 1
ATOM 865 O O . PHE A 1 105 ? 11.437 5.258 -11.827 1.00 97.94 105 PHE A O 1
ATOM 872 N N . SER A 1 106 ? 9.477 5.901 -10.936 1.00 97.00 106 SER A N 1
ATOM 873 C CA . SER A 1 106 ? 10.031 6.318 -9.634 1.00 97.00 106 SER A CA 1
ATOM 874 C C . SER A 1 106 ? 9.411 5.527 -8.491 1.00 97.00 106 SER A C 1
ATOM 876 O O . SER A 1 106 ? 8.321 4.955 -8.624 1.00 97.00 106 SER A O 1
ATOM 878 N N . GLY A 1 107 ? 10.097 5.481 -7.349 1.00 95.75 107 GLY A N 1
ATOM 879 C CA . GLY A 1 107 ? 9.699 4.587 -6.272 1.00 95.75 107 GLY A CA 1
ATOM 880 C C . GLY A 1 107 ? 9.814 3.138 -6.733 1.00 95.75 107 GLY A C 1
ATOM 881 O O . GLY A 1 107 ? 8.862 2.368 -6.604 1.00 95.75 107 GLY A O 1
ATOM 882 N N . VAL A 1 108 ? 10.928 2.768 -7.360 1.00 97.12 108 VAL A N 1
ATOM 883 C CA . VAL A 1 108 ? 11.141 1.413 -7.876 1.00 97.12 108 VAL A CA 1
ATOM 884 C C . VAL A 1 108 ? 11.324 0.436 -6.718 1.00 97.12 108 VAL A C 1
ATOM 886 O O . VAL A 1 108 ? 11.913 0.745 -5.682 1.00 97.12 108 VAL A O 1
ATOM 889 N N . LYS A 1 109 ? 10.741 -0.753 -6.854 1.00 96.81 109 LYS A N 1
ATOM 890 C CA . LYS A 1 109 ? 10.994 -1.903 -5.990 1.00 96.81 109 LYS A CA 1
ATOM 891 C C . LYS A 1 109 ? 11.455 -3.059 -6.857 1.00 96.81 109 LYS A C 1
ATOM 893 O O . LYS A 1 109 ? 10.643 -3.708 -7.514 1.00 96.81 109 LYS A O 1
ATOM 898 N N . TRP A 1 110 ? 12.757 -3.312 -6.835 1.00 96.69 110 TRP A N 1
ATOM 899 C CA . TRP A 1 110 ? 13.345 -4.496 -7.451 1.00 96.69 110 TRP A CA 1
ATOM 900 C C . TRP A 1 110 ? 12.895 -5.749 -6.698 1.00 96.69 110 TRP A C 1
ATOM 902 O O . TRP A 1 110 ? 13.030 -5.825 -5.474 1.00 96.69 110 TRP A O 1
ATOM 912 N N . ILE A 1 111 ? 12.337 -6.713 -7.425 1.00 96.56 111 ILE A N 1
ATOM 913 C CA . ILE A 1 111 ? 11.803 -7.957 -6.866 1.00 96.56 111 ILE A CA 1
ATOM 914 C C . ILE A 1 111 ? 12.937 -8.949 -6.632 1.00 96.56 111 ILE A C 1
ATOM 916 O O . ILE A 1 111 ? 13.043 -9.474 -5.532 1.00 96.56 111 ILE A O 1
ATOM 920 N N . ASN A 1 112 ? 13.788 -9.172 -7.634 1.00 94.00 112 ASN A N 1
ATOM 921 C CA . ASN A 1 112 ? 14.868 -10.164 -7.609 1.00 94.00 112 ASN A CA 1
ATOM 922 C C . ASN A 1 112 ? 16.264 -9.556 -7.840 1.00 94.00 112 ASN A C 1
ATOM 924 O O . ASN A 1 112 ? 17.177 -10.246 -8.282 1.00 94.00 112 ASN A O 1
ATOM 928 N N . GLY A 1 113 ? 16.420 -8.266 -7.531 1.00 92.38 113 GLY A N 1
ATOM 929 C CA . GLY A 1 113 ? 17.672 -7.526 -7.692 1.00 92.38 113 GLY A CA 1
ATOM 930 C C . GLY A 1 113 ? 17.647 -6.528 -8.850 1.00 92.38 113 GLY A C 1
ATOM 931 O O . GLY A 1 113 ? 16.885 -6.665 -9.805 1.00 92.38 113 GLY A O 1
ATOM 932 N N . MET A 1 114 ? 18.466 -5.484 -8.714 1.00 93.69 114 MET A N 1
ATOM 933 C CA . MET A 1 114 ? 18.674 -4.470 -9.747 1.00 93.69 114 MET A CA 1
ATOM 934 C C . MET A 1 114 ? 19.657 -5.007 -10.796 1.00 93.69 114 MET A C 1
ATOM 936 O O . MET A 1 114 ? 20.658 -5.611 -10.397 1.00 93.69 114 MET A O 1
ATOM 940 N N . PRO A 1 115 ? 19.430 -4.767 -12.099 1.00 91.69 115 PRO A N 1
ATOM 941 C CA . PRO A 1 115 ? 20.371 -5.172 -13.131 1.00 91.69 115 PRO A CA 1
ATOM 942 C C . PRO A 1 115 ? 21.691 -4.401 -12.999 1.00 91.69 115 PRO A C 1
ATOM 944 O O . PRO A 1 115 ? 21.790 -3.369 -12.321 1.00 91.69 115 PRO A O 1
ATOM 947 N N . LYS A 1 116 ? 22.729 -4.887 -13.686 1.00 83.94 116 LYS A N 1
ATOM 948 C CA . LYS A 1 116 ? 23.997 -4.156 -13.814 1.00 83.94 116 LYS A CA 1
ATOM 949 C C . LYS A 1 116 ? 23.730 -2.789 -14.461 1.00 83.94 116 LYS A C 1
ATOM 951 O O . LYS A 1 116 ? 22.916 -2.667 -15.367 1.00 83.94 116 LYS A O 1
ATOM 956 N N . LYS A 1 117 ? 24.436 -1.746 -14.006 1.00 75.50 117 LYS A N 1
ATOM 957 C CA . LYS A 1 117 ? 24.194 -0.355 -14.446 1.00 75.50 117 LYS A CA 1
ATOM 958 C C . LYS A 1 117 ? 24.403 -0.119 -15.946 1.00 75.50 117 LYS A C 1
ATOM 960 O O . LYS A 1 117 ? 23.845 0.829 -16.481 1.00 75.50 117 LYS A O 1
ATOM 965 N N . GLN A 1 118 ? 25.231 -0.927 -16.600 1.00 78.88 118 GLN A N 1
ATOM 966 C CA . GLN A 1 118 ? 25.481 -0.832 -18.035 1.00 78.88 118 GLN A CA 1
ATOM 967 C C . GLN A 1 118 ? 24.657 -1.910 -18.731 1.00 78.88 118 GLN A C 1
ATOM 969 O O . GLN A 1 118 ? 24.986 -3.088 -18.621 1.00 78.88 118 GLN A O 1
ATOM 974 N N . MET A 1 119 ? 23.584 -1.497 -19.407 1.00 83.75 119 MET A N 1
ATOM 975 C CA . MET A 1 119 ? 22.787 -2.375 -20.258 1.00 83.75 119 MET A CA 1
ATOM 976 C C . MET A 1 119 ? 22.830 -1.871 -21.695 1.00 83.75 119 MET A C 1
ATOM 978 O O . MET A 1 119 ? 22.658 -0.679 -21.947 1.00 83.75 119 MET A O 1
ATOM 982 N N . HIS A 1 120 ? 23.057 -2.785 -22.631 1.00 84.00 120 HIS A N 1
ATOM 983 C CA . HIS A 1 120 ? 23.080 -2.499 -24.062 1.00 84.00 120 HIS A CA 1
ATOM 984 C C . HIS A 1 120 ? 21.862 -3.165 -24.698 1.00 84.00 120 HIS A C 1
ATOM 986 O O . HIS A 1 120 ? 21.836 -4.386 -24.821 1.00 84.00 120 HIS A O 1
ATOM 992 N N . SER A 1 121 ? 20.857 -2.361 -25.053 1.00 87.69 121 SER A N 1
ATOM 993 C CA . SER A 1 121 ? 19.606 -2.815 -25.679 1.00 87.69 121 SER A CA 1
ATOM 994 C C . SER A 1 121 ? 18.895 -3.957 -24.930 1.00 87.69 121 SER A C 1
ATOM 996 O O . SER A 1 121 ? 18.675 -5.024 -25.503 1.00 87.69 121 SER A O 1
ATOM 998 N N . PRO A 1 122 ? 18.546 -3.794 -23.639 1.00 94.31 122 PRO A N 1
ATOM 999 C CA . PRO A 1 122 ? 17.737 -4.795 -22.957 1.00 94.31 122 PRO A CA 1
ATOM 1000 C C . PRO A 1 122 ? 16.331 -4.872 -23.565 1.00 94.31 122 PRO A C 1
ATOM 1002 O O . PRO A 1 122 ? 15.791 -3.883 -24.061 1.00 94.31 122 PRO A O 1
ATOM 1005 N N . THR A 1 123 ? 15.706 -6.036 -23.445 1.00 95.25 123 THR A N 1
ATOM 1006 C CA . THR A 1 123 ? 14.281 -6.211 -23.729 1.00 95.25 123 THR A CA 1
ATOM 1007 C C . THR A 1 123 ? 13.430 -5.756 -22.544 1.00 95.25 123 THR A C 1
ATOM 1009 O O . THR A 1 123 ? 13.802 -5.971 -21.385 1.00 95.25 123 THR A O 1
ATOM 1012 N N . PHE A 1 124 ? 12.289 -5.123 -22.822 1.00 95.62 124 PHE A N 1
ATOM 1013 C CA . PHE A 1 124 ? 11.345 -4.644 -21.814 1.00 95.62 124 PHE A CA 1
ATOM 1014 C C . PHE A 1 124 ? 9.982 -5.314 -21.972 1.00 95.62 124 PHE A C 1
ATOM 1016 O O . PHE A 1 124 ? 9.400 -5.330 -23.056 1.00 95.62 124 PHE A O 1
ATOM 1023 N N . GLN A 1 125 ? 9.444 -5.853 -20.880 1.00 96.38 125 GLN A N 1
ATOM 1024 C CA . GLN A 1 125 ? 8.146 -6.529 -20.881 1.00 96.38 125 GLN A CA 1
ATOM 1025 C C . GLN A 1 125 ? 7.252 -6.033 -19.746 1.00 96.38 125 GLN A C 1
ATOM 1027 O O . GLN A 1 125 ? 7.711 -5.742 -18.638 1.00 96.38 125 GLN A O 1
ATOM 1032 N N . ILE A 1 126 ? 5.951 -5.997 -20.024 1.00 97.12 126 ILE A N 1
ATOM 1033 C CA . ILE A 1 126 ? 4.881 -5.756 -19.059 1.00 97.12 126 ILE A CA 1
ATOM 1034 C C . ILE A 1 126 ? 4.288 -7.108 -18.681 1.00 97.12 126 ILE A C 1
ATOM 1036 O O . ILE A 1 126 ? 3.908 -7.909 -19.536 1.00 97.12 126 ILE A O 1
ATOM 1040 N N . LEU A 1 127 ? 4.201 -7.367 -17.383 1.00 97.38 127 LEU A N 1
ATOM 1041 C CA . LEU A 1 127 ? 3.869 -8.670 -16.831 1.00 97.38 127 LEU A CA 1
ATOM 1042 C C . LEU A 1 127 ? 2.787 -8.553 -15.758 1.00 97.38 127 LEU A C 1
ATOM 1044 O O . LEU A 1 127 ? 2.711 -7.575 -15.005 1.00 97.38 127 LEU A O 1
ATOM 1048 N N . ASN A 1 128 ? 2.015 -9.620 -15.589 1.00 96.94 128 ASN A N 1
ATOM 1049 C CA . ASN A 1 128 ? 1.307 -9.884 -14.345 1.00 96.94 128 ASN A CA 1
ATOM 1050 C C . ASN A 1 128 ? 2.068 -10.957 -13.555 1.00 96.94 128 ASN A C 1
ATOM 1052 O O . ASN A 1 128 ? 2.038 -12.138 -13.894 1.00 96.94 128 ASN A O 1
ATOM 1056 N N . LEU A 1 129 ? 2.741 -10.517 -12.487 1.00 97.25 129 LEU A N 1
ATOM 1057 C CA . LEU A 1 129 ? 3.403 -11.373 -11.503 1.00 97.25 129 LEU A CA 1
ATOM 1058 C C . LEU A 1 129 ? 2.670 -11.226 -10.157 1.00 97.25 129 LEU A C 1
ATOM 1060 O O . LEU A 1 129 ? 2.896 -10.238 -9.448 1.00 97.25 129 LEU A O 1
ATOM 1064 N N . PRO A 1 130 ? 1.739 -12.135 -9.821 1.00 96.62 130 PRO A N 1
ATOM 1065 C CA . PRO A 1 130 ? 0.929 -12.011 -8.616 1.00 96.62 130 PRO A CA 1
ATOM 1066 C C . PRO A 1 130 ? 1.696 -12.424 -7.354 1.00 96.62 130 PRO A C 1
ATOM 1068 O O . PRO A 1 130 ? 2.566 -13.293 -7.381 1.00 96.62 130 PRO A O 1
ATOM 1071 N N . VAL A 1 131 ? 1.326 -11.824 -6.222 1.00 97.12 131 VAL A N 1
ATOM 1072 C CA . VAL A 1 131 ? 1.774 -12.257 -4.891 1.00 97.12 131 VAL A CA 1
ATOM 1073 C C . VAL A 1 131 ? 0.970 -13.463 -4.401 1.00 97.12 131 VAL A C 1
ATOM 1075 O O . VAL A 1 131 ? -0.234 -13.564 -4.643 1.00 97.12 131 VAL A O 1
ATOM 1078 N N . ILE A 1 132 ? 1.628 -14.369 -3.682 1.00 96.38 132 ILE A N 1
ATOM 1079 C CA . ILE A 1 132 ? 1.023 -15.548 -3.058 1.00 96.38 132 ILE A CA 1
ATOM 1080 C C . ILE A 1 132 ? 0.203 -15.103 -1.843 1.00 96.38 132 ILE A C 1
ATOM 1082 O O . ILE A 1 132 ? 0.730 -14.502 -0.908 1.00 96.38 132 ILE A O 1
ATOM 1086 N N . GLN A 1 133 ? -1.090 -15.429 -1.837 1.00 96.25 133 GLN A N 1
ATOM 1087 C CA . GLN A 1 133 ? -2.023 -15.087 -0.759 1.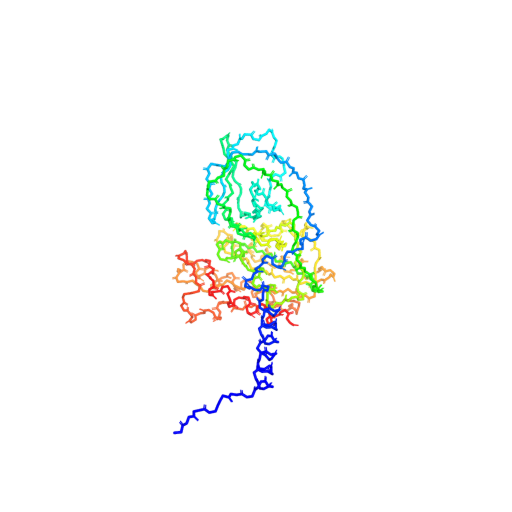00 96.25 133 GLN A CA 1
ATOM 1088 C C . GLN A 1 133 ? -2.916 -16.290 -0.435 1.00 96.25 133 GLN A C 1
ATOM 1090 O O . GLN A 1 133 ? -4.054 -16.370 -0.885 1.00 96.25 133 GLN A O 1
ATOM 1095 N N . ASN A 1 134 ? -2.388 -17.232 0.349 1.00 93.50 134 ASN A N 1
ATOM 1096 C CA . ASN A 1 134 ? -3.049 -18.513 0.656 1.00 93.50 134 ASN A CA 1
ATOM 1097 C C . ASN A 1 134 ? -4.019 -18.445 1.852 1.00 93.50 134 ASN A C 1
ATOM 1099 O O . ASN A 1 134 ? -4.406 -19.476 2.396 1.00 93.50 134 ASN A O 1
ATOM 1103 N N . GLY A 1 135 ? -4.345 -17.238 2.310 1.00 95.56 135 GLY A N 1
ATOM 1104 C CA . GLY A 1 135 ? -5.223 -17.017 3.449 1.00 95.56 135 GLY A CA 1
ATOM 1105 C C . GLY A 1 135 ? -6.706 -17.172 3.121 1.00 95.56 135 GLY A C 1
ATOM 1106 O O . GLY A 1 135 ? -7.098 -17.424 1.983 1.00 95.56 135 GLY A O 1
ATOM 1107 N N . THR A 1 136 ? -7.545 -16.963 4.128 1.00 96.31 136 THR A N 1
ATOM 1108 C CA . THR A 1 136 ? -9.009 -17.048 4.005 1.00 96.31 136 THR A CA 1
ATOM 1109 C C . THR A 1 136 ? -9.715 -15.728 4.316 1.00 96.31 136 THR A C 1
ATOM 1111 O O . THR A 1 136 ? -10.837 -15.495 3.858 1.00 96.31 136 THR A O 1
ATOM 1114 N N . LYS A 1 137 ? -9.066 -14.818 5.051 1.00 97.06 137 LYS A N 1
ATOM 1115 C CA . LYS A 1 137 ? -9.624 -13.512 5.421 1.00 97.06 137 LYS A CA 1
ATOM 1116 C C . LYS A 1 137 ? -9.392 -12.499 4.304 1.00 97.06 137 LYS A C 1
ATOM 1118 O O . LYS A 1 137 ? -8.329 -11.888 4.206 1.00 97.06 137 LYS A O 1
ATOM 1123 N N . THR A 1 138 ? -10.408 -12.284 3.473 1.00 98.38 138 THR A N 1
ATOM 1124 C CA . THR A 1 138 ? -10.397 -11.209 2.468 1.00 98.38 138 THR A CA 1
ATOM 1125 C C . THR A 1 138 ? -10.367 -9.841 3.144 1.00 98.38 138 THR A C 1
ATOM 1127 O O . THR A 1 138 ? -11.219 -9.575 3.998 1.00 98.38 138 THR A O 1
ATOM 1130 N N . ILE A 1 139 ? -9.458 -8.966 2.733 1.00 98.62 139 ILE A N 1
ATOM 1131 C CA . ILE A 1 139 ? -9.283 -7.656 3.351 1.00 98.62 139 ILE A CA 1
ATOM 1132 C C . ILE A 1 139 ? -9.071 -6.560 2.309 1.00 98.62 139 ILE A C 1
ATOM 1134 O O . ILE A 1 139 ? -8.328 -6.752 1.350 1.00 98.62 139 ILE A O 1
ATOM 1138 N N . THR A 1 140 ? -9.689 -5.400 2.510 1.00 98.69 140 THR A N 1
ATOM 1139 C CA . THR A 1 140 ? -9.440 -4.203 1.697 1.00 98.69 140 THR A CA 1
ATOM 1140 C C . THR A 1 140 ? -8.855 -3.101 2.569 1.00 98.69 140 THR A C 1
ATOM 1142 O O . THR A 1 140 ? -9.414 -2.756 3.610 1.00 98.69 140 THR A O 1
ATOM 1145 N N . THR A 1 141 ? -7.721 -2.540 2.152 1.00 98.69 141 THR A N 1
ATOM 1146 C CA . THR A 1 141 ? -7.139 -1.346 2.779 1.00 98.69 141 THR A CA 1
ATOM 1147 C C . THR A 1 141 ? -7.579 -0.100 2.020 1.00 98.69 141 THR A C 1
ATOM 1149 O O . THR A 1 141 ? -7.282 0.015 0.828 1.00 98.69 141 THR A O 1
ATOM 1152 N N . ILE A 1 142 ? -8.241 0.818 2.713 1.00 98.75 142 ILE A N 1
ATOM 1153 C CA . ILE A 1 142 ? -8.728 2.106 2.214 1.00 98.75 142 ILE A CA 1
ATOM 1154 C C . ILE A 1 142 ? -7.964 3.195 2.963 1.00 98.75 142 ILE A C 1
ATOM 1156 O O . ILE A 1 142 ? -7.879 3.155 4.192 1.00 98.75 142 ILE A O 1
ATOM 1160 N N . GLY A 1 143 ? -7.401 4.166 2.258 1.00 98.12 143 GLY A N 1
ATOM 1161 C CA . GLY A 1 143 ? -6.606 5.175 2.940 1.00 98.12 143 GLY A CA 1
ATOM 1162 C C . GLY A 1 143 ? -6.014 6.240 2.048 1.00 98.12 143 GLY A C 1
ATOM 1163 O O . GLY A 1 143 ? -6.369 6.360 0.873 1.00 98.12 143 GLY A O 1
ATOM 1164 N N . ASP A 1 144 ? -5.090 6.987 2.636 1.00 97.62 144 ASP A N 1
ATOM 1165 C CA . ASP A 1 144 ? -4.373 8.064 1.973 1.00 97.62 144 ASP A CA 1
ATOM 1166 C C . ASP A 1 144 ? -2.856 7.785 1.843 1.00 97.62 144 ASP A C 1
ATOM 1168 O O . ASP A 1 144 ? -2.404 6.629 1.869 1.00 97.62 144 ASP A O 1
ATOM 1172 N N . SER A 1 145 ? -2.043 8.836 1.686 1.00 96.69 145 SER A N 1
ATOM 1173 C CA . SER A 1 145 ? -0.579 8.747 1.636 1.00 96.69 145 SER A CA 1
ATOM 1174 C C . SER A 1 145 ? 0.051 8.028 2.830 1.00 96.69 145 SER A C 1
ATOM 1176 O O . SER A 1 145 ? 1.127 7.452 2.655 1.00 96.69 145 SER A O 1
ATOM 1178 N N . GLN A 1 146 ? -0.599 7.958 3.997 1.00 96.31 146 GLN A N 1
ATOM 1179 C CA . GLN A 1 146 ? -0.095 7.211 5.161 1.00 96.31 146 GLN A CA 1
ATOM 1180 C C . GLN A 1 146 ? 0.153 5.722 4.859 1.00 96.31 146 GLN A C 1
ATOM 1182 O O . GLN A 1 146 ? 0.969 5.076 5.517 1.00 96.31 146 GLN A O 1
ATOM 1187 N N . MET A 1 147 ? -0.528 5.165 3.851 1.00 96.31 147 MET A N 1
ATOM 1188 C CA . MET A 1 147 ? -0.427 3.753 3.456 1.00 96.31 147 MET A CA 1
ATOM 1189 C C . MET A 1 147 ? 0.353 3.520 2.154 1.00 96.31 147 MET A C 1
ATOM 1191 O O . MET A 1 147 ? 0.398 2.385 1.667 1.00 96.31 147 MET A O 1
ATOM 1195 N N . LEU A 1 148 ? 0.894 4.577 1.540 1.00 95.19 148 LEU A N 1
ATOM 1196 C CA . LEU A 1 148 ? 1.452 4.518 0.183 1.00 95.19 148 LEU A CA 1
ATOM 1197 C C . LEU A 1 148 ? 2.760 5.269 -0.003 1.00 95.19 148 LEU A C 1
ATOM 1199 O O . LEU A 1 148 ? 3.556 4.888 -0.859 1.00 95.19 148 LEU A O 1
ATOM 1203 N N . TRP A 1 149 ? 2.967 6.350 0.738 1.00 94.00 149 TRP A N 1
ATOM 1204 C CA . TRP A 1 149 ? 4.089 7.239 0.505 1.00 94.00 149 TRP A CA 1
ATOM 1205 C C . TRP A 1 149 ? 5.300 6.828 1.339 1.00 94.00 149 TRP A C 1
ATOM 1207 O O . TRP A 1 149 ? 5.160 6.467 2.506 1.00 94.00 149 TRP A O 1
ATOM 1217 N N . GLN A 1 150 ? 6.484 6.865 0.717 1.00 92.62 150 GLN A N 1
ATOM 1218 C CA . GLN A 1 150 ? 7.757 6.455 1.322 1.00 92.62 150 GLN A CA 1
ATOM 1219 C C . GLN A 1 150 ? 7.634 5.121 2.082 1.00 92.62 150 GLN A C 1
ATOM 1221 O O . GLN A 1 150 ? 7.216 4.140 1.471 1.00 92.62 150 GLN A O 1
ATOM 1226 N N . ASP A 1 151 ? 7.944 5.061 3.382 1.00 93.25 151 ASP A N 1
ATOM 1227 C CA . ASP A 1 151 ? 7.864 3.834 4.191 1.00 93.25 151 ASP A CA 1
ATOM 1228 C C . ASP A 1 151 ? 6.458 3.206 4.193 1.00 93.25 151 ASP A C 1
ATOM 1230 O O . ASP A 1 151 ? 6.314 1.982 4.294 1.00 93.25 151 ASP A O 1
ATOM 1234 N N . GLY A 1 152 ? 5.407 4.014 4.002 1.00 94.75 152 GLY A N 1
ATOM 1235 C CA . GLY A 1 152 ? 4.020 3.557 3.902 1.00 94.75 152 GLY A CA 1
ATOM 1236 C C . GLY A 1 152 ? 3.801 2.560 2.761 1.00 94.75 152 GLY A C 1
ATOM 1237 O O . GLY A 1 152 ? 2.967 1.664 2.885 1.00 94.75 152 GLY A O 1
ATOM 1238 N N . ARG A 1 153 ? 4.610 2.613 1.693 1.00 94.69 153 ARG A N 1
ATOM 1239 C CA . ARG A 1 153 ? 4.533 1.685 0.544 1.00 94.69 153 ARG A CA 1
ATOM 1240 C C . ARG A 1 153 ? 4.753 0.213 0.917 1.00 94.69 153 ARG A C 1
ATOM 1242 O O . ARG A 1 153 ? 4.395 -0.679 0.150 1.00 94.69 153 ARG A O 1
ATOM 1249 N N . ASP A 1 154 ? 5.337 -0.047 2.088 1.00 95.62 154 ASP A N 1
ATOM 1250 C CA . ASP A 1 154 ? 5.578 -1.384 2.635 1.00 95.62 154 ASP A CA 1
ATOM 1251 C C . ASP A 1 154 ? 4.500 -1.847 3.636 1.00 95.62 154 ASP A C 1
ATOM 1253 O O . ASP A 1 154 ? 4.594 -2.951 4.180 1.00 95.62 154 ASP A O 1
ATOM 1257 N N . PHE A 1 155 ? 3.450 -1.054 3.871 1.00 97.69 155 PHE A N 1
ATOM 1258 C CA . PHE A 1 155 ? 2.422 -1.324 4.882 1.00 97.69 155 PHE A 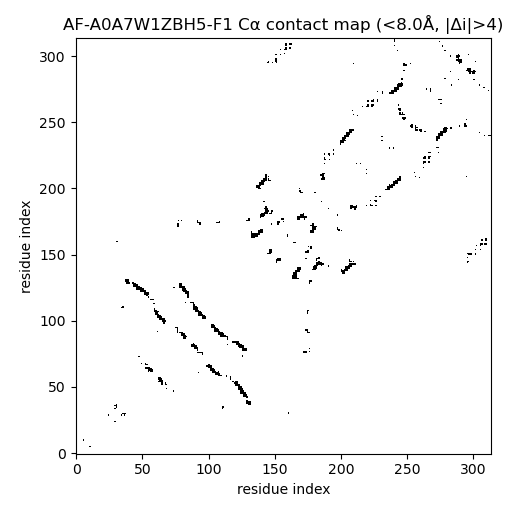CA 1
ATOM 1259 C C . PHE A 1 155 ? 1.765 -2.705 4.728 1.00 97.69 155 PHE A C 1
ATOM 1261 O O . PHE A 1 155 ? 1.742 -3.497 5.675 1.00 97.69 155 PHE A O 1
ATOM 1268 N N . ARG A 1 156 ? 1.268 -3.036 3.528 1.00 98.00 156 ARG A N 1
ATOM 1269 C CA . ARG A 1 156 ? 0.594 -4.321 3.259 1.00 98.00 156 ARG A CA 1
ATOM 1270 C C . ARG A 1 156 ? 1.552 -5.499 3.287 1.00 98.00 156 ARG A C 1
ATOM 1272 O O . ARG A 1 156 ? 1.212 -6.519 3.880 1.00 98.00 156 ARG A O 1
ATOM 1279 N N . LYS A 1 157 ? 2.768 -5.337 2.750 1.00 96.81 157 LYS A N 1
ATOM 1280 C CA . LYS A 1 157 ? 3.849 -6.324 2.896 1.00 96.81 157 LYS A CA 1
ATOM 1281 C C . LYS A 1 157 ? 4.067 -6.660 4.367 1.00 96.81 157 LYS A C 1
ATOM 1283 O O . LYS A 1 157 ? 4.019 -7.826 4.753 1.00 96.81 157 LYS A O 1
ATOM 1288 N N . ASN A 1 158 ? 4.277 -5.641 5.194 1.00 96.31 158 ASN A N 1
ATOM 1289 C CA . ASN A 1 158 ? 4.573 -5.817 6.610 1.00 96.31 158 ASN A CA 1
ATOM 1290 C C . ASN A 1 158 ? 3.397 -6.461 7.354 1.00 96.31 158 ASN A C 1
ATOM 1292 O O . ASN A 1 158 ? 3.609 -7.334 8.197 1.00 96.31 158 ASN A O 1
ATOM 1296 N N . LEU A 1 159 ? 2.161 -6.091 7.013 1.00 97.31 159 LEU A N 1
ATOM 1297 C CA . LEU A 1 159 ? 0.966 -6.704 7.583 1.00 97.31 159 LEU A CA 1
ATOM 1298 C C . LEU A 1 159 ? 0.805 -8.173 7.161 1.00 97.31 159 LEU A C 1
ATOM 1300 O O . LEU A 1 159 ? 0.588 -9.026 8.022 1.00 97.31 159 LEU A O 1
ATOM 1304 N N . HIS A 1 160 ? 0.986 -8.491 5.879 1.00 96.12 160 HIS A N 1
ATOM 1305 C CA . HIS A 1 160 ? 0.927 -9.859 5.360 1.00 96.12 160 HIS A CA 1
ATOM 1306 C C . HIS A 1 160 ? 1.994 -10.763 5.996 1.00 96.12 160 HIS A C 1
ATOM 1308 O O . HIS A 1 160 ? 1.708 -11.889 6.398 1.00 96.12 160 HIS A O 1
ATOM 1314 N N . LEU A 1 161 ? 3.225 -10.266 6.166 1.00 93.69 161 LEU A N 1
ATOM 1315 C CA . LEU A 1 161 ? 4.296 -11.005 6.845 1.00 93.69 161 LEU A CA 1
ATOM 1316 C C . LEU A 1 161 ? 3.949 -11.341 8.306 1.00 93.69 161 LEU A C 1
ATOM 1318 O O . LEU A 1 161 ? 4.437 -12.337 8.838 1.00 93.69 161 LEU A O 1
ATOM 1322 N N . LYS A 1 162 ? 3.105 -10.537 8.963 1.00 93.38 162 LYS A N 1
ATOM 1323 C CA . LYS A 1 162 ? 2.626 -10.784 10.334 1.00 93.38 162 LYS A CA 1
ATOM 1324 C C . LYS A 1 162 ? 1.352 -11.625 10.397 1.00 93.38 162 LYS A C 1
ATOM 1326 O O . LYS A 1 162 ? 1.083 -12.203 11.453 1.00 93.38 162 LYS A O 1
ATOM 1331 N N . ASN A 1 163 ? 0.581 -11.672 9.313 1.00 95.19 163 ASN A N 1
ATOM 1332 C CA . ASN A 1 163 ? -0.671 -12.404 9.217 1.00 95.19 163 ASN A CA 1
ATOM 1333 C C . ASN A 1 163 ? -0.865 -12.982 7.807 1.00 95.19 163 ASN A C 1
ATOM 1335 O O . ASN A 1 163 ? -1.412 -12.336 6.913 1.00 95.19 163 ASN A O 1
ATOM 1339 N N . LYS A 1 164 ? -0.427 -14.233 7.634 1.00 93.75 164 LYS A N 1
ATOM 1340 C CA . LYS A 1 164 ? -0.499 -14.967 6.363 1.00 93.75 164 LYS A CA 1
ATOM 1341 C C . LYS A 1 164 ? -1.914 -15.425 5.985 1.00 93.75 164 LYS A C 1
ATOM 1343 O O . LYS A 1 164 ? -2.109 -15.873 4.863 1.00 93.75 164 LYS A O 1
ATOM 1348 N N . ASP A 1 165 ? -2.890 -15.277 6.884 1.00 96.62 165 ASP A N 1
ATOM 1349 C CA . ASP A 1 165 ? -4.304 -15.581 6.625 1.00 96.62 165 ASP A CA 1
ATOM 1350 C C . ASP A 1 165 ? -5.032 -14.446 5.870 1.00 96.62 165 ASP A C 1
ATOM 1352 O O . ASP A 1 165 ? -6.189 -14.587 5.482 1.00 96.62 165 ASP A O 1
ATOM 1356 N N . LEU A 1 166 ? -4.364 -13.313 5.628 1.00 97.69 166 LEU A N 1
ATOM 1357 C CA . LEU A 1 166 ? -4.939 -12.185 4.897 1.00 97.69 166 LEU A CA 1
ATOM 1358 C C . LEU A 1 166 ? -4.831 -12.359 3.377 1.00 97.69 166 LEU A C 1
ATOM 1360 O O . LEU A 1 166 ? -3.756 -12.653 2.849 1.00 97.69 166 LEU A O 1
ATOM 1364 N N . VAL A 1 167 ? -5.933 -12.071 2.685 1.00 98.31 167 VAL A N 1
ATOM 1365 C CA . VAL A 1 167 ? -6.027 -11.982 1.222 1.00 98.31 167 VAL A CA 1
ATOM 1366 C C . VAL A 1 167 ? -6.475 -10.576 0.842 1.00 98.31 167 VAL A C 1
ATOM 1368 O O . VAL A 1 167 ? -7.654 -10.238 0.942 1.00 98.31 167 VAL A O 1
ATOM 1371 N N . PHE A 1 168 ? -5.537 -9.747 0.402 1.00 98.50 168 PHE A N 1
ATOM 1372 C CA . PHE A 1 168 ? -5.795 -8.369 0.007 1.00 98.50 168 PHE A CA 1
ATOM 1373 C C . PHE A 1 168 ? -6.597 -8.302 -1.298 1.00 98.50 168 PHE A C 1
ATOM 1375 O O . PHE A 1 168 ? -6.308 -9.017 -2.265 1.00 98.50 168 PHE A O 1
ATOM 1382 N N . LYS A 1 169 ? -7.603 -7.427 -1.318 1.00 98.31 169 LYS A N 1
ATOM 1383 C CA . LYS A 1 169 ? -8.456 -7.108 -2.469 1.00 98.31 169 LYS A CA 1
ATOM 1384 C C . LYS A 1 169 ? -8.455 -5.602 -2.715 1.00 98.31 169 LYS A C 1
ATOM 1386 O O . LYS A 1 169 ? -8.355 -4.817 -1.773 1.00 98.31 169 LYS A O 1
ATOM 1391 N N . GLY A 1 170 ? -8.594 -5.231 -3.978 1.00 97.69 170 GLY A N 1
ATOM 1392 C CA . GLY A 1 170 ? -8.713 -3.851 -4.421 1.00 97.69 170 GLY A CA 1
ATOM 1393 C C . GLY A 1 170 ? -8.390 -3.707 -5.903 1.00 97.69 170 GLY A C 1
ATOM 1394 O O . GLY A 1 170 ? -7.843 -4.633 -6.512 1.00 97.69 170 GLY A O 1
ATOM 1395 N N . ASN A 1 171 ? -8.729 -2.552 -6.457 1.00 97.25 171 ASN A N 1
ATOM 1396 C CA . ASN A 1 171 ? -8.536 -2.223 -7.866 1.00 97.25 171 ASN A CA 1
ATOM 1397 C C . ASN A 1 171 ? -7.098 -1.772 -8.181 1.00 97.25 171 ASN A C 1
ATOM 1399 O O . ASN A 1 171 ? -6.645 -1.897 -9.318 1.00 97.25 171 ASN A O 1
ATOM 1403 N N . TYR A 1 172 ? -6.350 -1.314 -7.172 1.00 97.25 172 TYR A N 1
ATOM 1404 C CA . TYR A 1 172 ? -4.959 -0.866 -7.298 1.00 97.25 172 TYR A CA 1
ATOM 1405 C C . TYR A 1 172 ? -3.981 -1.848 -6.660 1.00 97.25 172 TYR A C 1
ATOM 1407 O O . TYR A 1 172 ? -4.388 -2.712 -5.889 1.00 97.25 172 TYR A O 1
ATOM 1415 N N . LYS A 1 173 ? -2.679 -1.720 -6.942 1.00 97.50 173 LYS A N 1
ATOM 1416 C CA . LYS A 1 173 ? -1.609 -2.519 -6.316 1.00 97.50 173 LYS A CA 1
ATOM 1417 C C . LYS A 1 173 ? -0.473 -1.621 -5.827 1.00 97.50 173 LYS A C 1
ATOM 1419 O O . LYS A 1 173 ? -0.115 -0.670 -6.514 1.00 97.50 173 LYS A O 1
ATOM 1424 N N . ASP A 1 174 ? 0.153 -1.965 -4.695 1.00 97.06 174 ASP A N 1
ATOM 1425 C CA . ASP A 1 174 ? 1.415 -1.309 -4.307 1.00 97.06 174 ASP A CA 1
ATOM 1426 C C . ASP A 1 174 ? 2.614 -1.819 -5.108 1.00 97.06 174 ASP A C 1
ATOM 1428 O O . ASP A 1 174 ? 2.550 -2.752 -5.916 1.00 97.06 174 ASP A O 1
ATOM 1432 N N . VAL A 1 175 ? 3.760 -1.222 -4.798 1.00 96.06 175 VAL A N 1
ATOM 1433 C CA . VAL A 1 175 ? 5.090 -1.642 -5.235 1.00 96.06 175 VAL A CA 1
ATOM 1434 C C . VAL A 1 175 ? 5.471 -3.063 -4.817 1.00 96.06 175 VAL A C 1
ATOM 1436 O O . VAL A 1 175 ? 6.432 -3.607 -5.345 1.00 96.06 175 VAL A O 1
ATOM 1439 N N . ASN A 1 176 ? 4.755 -3.668 -3.868 1.00 97.06 176 ASN A N 1
ATOM 1440 C CA . ASN A 1 176 ? 4.963 -5.045 -3.432 1.00 97.06 176 ASN A CA 1
ATOM 1441 C C . ASN A 1 176 ? 3.948 -6.010 -4.073 1.00 97.06 176 ASN A C 1
ATOM 1443 O O . ASN A 1 176 ? 4.016 -7.205 -3.812 1.00 97.06 176 ASN A O 1
ATOM 1447 N N . GLY A 1 177 ? 3.022 -5.514 -4.902 1.00 97.44 177 GLY A N 1
ATOM 1448 C CA . GLY A 1 177 ? 2.027 -6.301 -5.628 1.00 97.44 177 GLY A CA 1
ATOM 1449 C C . GLY A 1 177 ? 0.735 -6.602 -4.863 1.00 97.44 177 GLY A C 1
ATOM 1450 O O . GLY A 1 177 ? -0.128 -7.284 -5.419 1.00 97.44 177 GLY A O 1
ATOM 1451 N N . TYR A 1 178 ? 0.555 -6.101 -3.636 1.00 98.12 178 TYR A N 1
ATOM 1452 C CA . TYR A 1 178 ? -0.672 -6.330 -2.864 1.00 98.12 178 TYR A CA 1
ATOM 1453 C C . TYR A 1 178 ? -1.799 -5.400 -3.321 1.00 98.12 178 TYR A C 1
ATOM 1455 O O . TYR A 1 178 ? -1.557 -4.198 -3.441 1.00 98.12 178 TYR A O 1
ATOM 1463 N N . PRO A 1 179 ? -3.032 -5.900 -3.514 1.00 98.19 179 PRO A N 1
ATOM 1464 C CA . PRO A 1 179 ? -4.169 -5.049 -3.855 1.00 98.19 179 PRO A CA 1
ATOM 1465 C C . PRO A 1 179 ? -4.584 -4.039 -2.761 1.00 98.19 179 PRO A C 1
ATOM 1467 O O . PRO A 1 179 ? -4.402 -4.319 -1.574 1.00 98.19 179 PRO A O 1
ATOM 1470 N N . HIS A 1 180 ? -5.137 -2.878 -3.137 1.00 98.31 180 HIS A N 1
ATOM 1471 C CA . HIS A 1 180 ? -5.655 -1.843 -2.219 1.00 98.31 180 HIS A CA 1
ATOM 1472 C C . HIS A 1 180 ? -6.612 -0.845 -2.887 1.00 98.31 180 HIS A C 1
ATOM 1474 O O . HIS A 1 180 ? -6.757 -0.841 -4.105 1.00 98.31 180 HIS A O 1
ATOM 1480 N N . GLU A 1 181 ? -7.178 0.041 -2.058 1.00 98.38 181 GLU A N 1
ATOM 1481 C CA . GLU A 1 181 ? -7.997 1.204 -2.435 1.00 98.38 181 GLU A CA 1
ATOM 1482 C C . GLU A 1 181 ? -7.484 2.512 -1.797 1.00 98.38 181 GLU A C 1
ATOM 1484 O O . GLU A 1 181 ? -8.206 3.490 -1.653 1.00 98.38 181 GLU A O 1
ATOM 1489 N N . ALA A 1 182 ? -6.235 2.536 -1.327 1.00 97.50 182 ALA A N 1
ATOM 1490 C CA . ALA A 1 182 ? -5.596 3.780 -0.893 1.00 97.50 182 ALA A CA 1
ATOM 1491 C C . ALA A 1 182 ? -5.165 4.657 -2.086 1.00 97.50 182 ALA A C 1
ATOM 1493 O O . ALA A 1 182 ? -4.769 4.115 -3.120 1.00 97.50 182 ALA A O 1
ATOM 1494 N N . GLY A 1 183 ? -5.147 5.981 -1.910 1.00 96.44 183 GLY A N 1
ATOM 1495 C CA . GLY A 1 183 ? -4.637 6.951 -2.889 1.00 96.44 183 GLY A CA 1
ATOM 1496 C C . GLY A 1 183 ? -3.882 8.094 -2.209 1.00 96.44 183 GLY A C 1
ATOM 1497 O O . GLY A 1 183 ? -4.265 8.525 -1.134 1.00 96.44 183 GLY A O 1
ATOM 1498 N N . ILE A 1 184 ? -2.787 8.590 -2.799 1.00 95.31 184 ILE A N 1
ATOM 1499 C CA . ILE A 1 184 ? -1.839 9.497 -2.110 1.00 95.31 184 ILE A CA 1
ATOM 1500 C C . ILE A 1 184 ? -2.522 10.747 -1.530 1.00 95.31 184 ILE A C 1
ATOM 1502 O O . ILE A 1 184 ? -2.181 11.162 -0.429 1.00 95.31 184 ILE A O 1
ATOM 1506 N N . TYR A 1 185 ? -3.495 11.320 -2.237 1.00 96.75 185 TYR A N 1
ATOM 1507 C CA . TYR A 1 185 ? -4.172 12.560 -1.842 1.00 96.75 185 TYR A CA 1
ATOM 1508 C C . TYR A 1 185 ? -5.649 12.355 -1.502 1.00 96.75 185 TYR A C 1
ATOM 1510 O O . TYR A 1 185 ? -6.411 13.317 -1.525 1.00 96.75 185 TYR A O 1
ATOM 1518 N N . ASN A 1 186 ? -6.061 11.114 -1.228 1.00 97.94 186 ASN A N 1
ATOM 1519 C CA . ASN A 1 186 ? -7.461 10.818 -0.958 1.00 97.94 186 ASN A CA 1
ATOM 1520 C C . ASN A 1 186 ? -7.941 11.582 0.280 1.00 97.94 186 ASN A C 1
ATOM 1522 O O . ASN A 1 186 ? -7.409 11.413 1.379 1.00 97.94 186 ASN A O 1
ATOM 1526 N N . THR A 1 187 ? -8.976 12.389 0.086 1.00 98.56 187 THR A N 1
ATOM 1527 C CA . THR A 1 187 ? -9.808 12.942 1.156 1.00 98.56 187 THR A CA 1
ATOM 1528 C C . THR A 1 187 ? -10.939 11.973 1.498 1.00 98.56 187 THR A C 1
ATOM 1530 O O . THR A 1 187 ? -11.193 11.000 0.778 1.00 98.56 187 THR A O 1
ATOM 1533 N N . SER A 1 188 ? -11.664 12.236 2.580 1.00 98.50 188 SER A N 1
ATOM 1534 C CA . SER A 1 188 ? -12.879 11.489 2.919 1.00 98.50 188 SER A CA 1
ATOM 1535 C C . SER A 1 188 ? -13.937 11.546 1.802 1.00 98.50 188 SER A C 1
ATOM 1537 O O . SER A 1 188 ? -14.522 10.518 1.462 1.00 98.50 188 SER A O 1
ATOM 1539 N N . ASN A 1 189 ? -14.103 12.687 1.130 1.00 98.56 189 ASN A N 1
ATOM 1540 C CA . ASN A 1 189 ? -14.964 12.814 -0.050 1.00 98.56 189 ASN A CA 1
ATOM 1541 C C . ASN A 1 189 ? -14.539 11.896 -1.212 1.00 98.56 189 ASN A C 1
ATOM 1543 O O . ASN A 1 189 ? -15.377 11.265 -1.856 1.00 98.56 189 ASN A O 1
ATOM 1547 N N . ASP A 1 190 ? -13.236 11.799 -1.491 1.00 98.50 190 ASP A N 1
ATOM 1548 C CA . ASP A 1 190 ? -12.729 10.926 -2.559 1.00 98.50 190 ASP A CA 1
ATOM 1549 C C . ASP A 1 190 ? -12.980 9.454 -2.227 1.00 98.50 190 ASP A C 1
ATOM 1551 O O . ASP A 1 190 ? -13.443 8.693 -3.079 1.00 98.50 190 ASP A O 1
ATOM 1555 N N . ILE A 1 191 ? -12.761 9.076 -0.961 1.00 98.44 191 ILE A N 1
ATOM 1556 C CA . ILE A 1 191 ? -13.079 7.737 -0.457 1.00 98.44 191 ILE A CA 1
ATOM 1557 C C . ILE A 1 191 ? -14.567 7.443 -0.643 1.00 98.44 191 ILE A C 1
ATOM 1559 O O . ILE A 1 191 ? -14.911 6.378 -1.150 1.00 98.44 191 ILE A O 1
ATOM 1563 N N . LEU A 1 192 ? -15.450 8.375 -0.279 1.00 98.12 192 LEU A N 1
ATOM 1564 C CA . LEU A 1 192 ? -16.895 8.204 -0.412 1.00 98.12 192 LEU A CA 1
ATOM 1565 C C . LEU A 1 192 ? -17.309 7.953 -1.871 1.00 98.12 192 LEU A C 1
ATOM 1567 O O . LEU A 1 192 ? -18.100 7.048 -2.136 1.00 98.12 192 LEU A O 1
ATOM 1571 N N . LYS A 1 193 ? -16.734 8.701 -2.820 1.00 98.31 193 LYS A N 1
ATOM 1572 C CA . LYS A 1 193 ? -17.016 8.552 -4.258 1.00 98.31 193 LYS A CA 1
ATOM 1573 C C . LYS A 1 193 ? -16.563 7.216 -4.829 1.00 98.31 193 LYS A C 1
ATOM 1575 O O . LYS A 1 193 ? -17.240 6.697 -5.708 1.00 98.31 193 LYS A O 1
ATOM 1580 N N . MET A 1 194 ? -15.445 6.668 -4.353 1.00 97.44 194 MET A N 1
ATOM 1581 C CA . MET A 1 194 ? -14.933 5.386 -4.849 1.00 97.44 194 MET A CA 1
ATOM 1582 C C . MET A 1 194 ? -15.596 4.174 -4.184 1.00 97.44 194 MET A C 1
ATOM 1584 O O . MET A 1 194 ? -15.499 3.076 -4.725 1.00 97.44 194 MET A O 1
ATOM 1588 N N . LEU A 1 195 ? -16.276 4.332 -3.035 1.00 97.19 195 LEU A N 1
ATOM 1589 C CA . LEU A 1 195 ? -16.899 3.208 -2.320 1.00 97.19 195 LEU A CA 1
ATOM 1590 C C . LEU A 1 195 ? -17.731 2.286 -3.227 1.00 97.19 195 LEU A C 1
ATOM 1592 O O . LEU A 1 195 ? -17.550 1.073 -3.095 1.00 97.19 195 LEU A O 1
ATOM 1596 N N . PRO A 1 196 ? -18.604 2.777 -4.132 1.00 97.12 196 PRO A N 1
ATOM 1597 C CA . PRO A 1 196 ? -19.404 1.909 -5.000 1.00 97.12 196 PRO A CA 1
ATOM 1598 C C . PRO A 1 196 ? -18.577 0.919 -5.833 1.00 97.12 196 PRO A C 1
ATOM 1600 O O . PRO A 1 196 ? -19.023 -0.208 -6.039 1.00 97.12 196 PRO A O 1
ATOM 1603 N N . ASP A 1 197 ? -17.361 1.300 -6.233 1.00 96.69 197 ASP A N 1
ATOM 1604 C CA . ASP A 1 197 ? -16.480 0.501 -7.094 1.00 96.69 197 ASP A CA 1
ATOM 1605 C C . ASP A 1 197 ? -15.579 -0.467 -6.307 1.00 96.69 197 ASP A C 1
ATOM 1607 O O . ASP A 1 197 ? -14.939 -1.359 -6.874 1.00 96.69 197 ASP A O 1
ATOM 1611 N N . ILE A 1 198 ? -15.525 -0.326 -4.979 1.00 96.25 198 ILE A N 1
ATOM 1612 C CA . ILE A 1 198 ? -14.753 -1.219 -4.116 1.00 96.25 198 ILE A CA 1
ATOM 1613 C C . ILE A 1 198 ? -15.503 -2.536 -3.949 1.00 96.25 198 ILE A C 1
ATOM 1615 O O . ILE A 1 198 ? -16.569 -2.584 -3.327 1.00 96.25 198 ILE A O 1
ATOM 1619 N N . SER A 1 199 ? -14.885 -3.633 -4.389 1.00 93.69 199 SER A N 1
ATOM 1620 C CA . SER A 1 199 ? -15.418 -4.986 -4.186 1.00 93.69 199 SER A CA 1
ATOM 1621 C C . SER A 1 199 ? -15.726 -5.288 -2.707 1.00 93.69 199 SER A C 1
ATOM 1623 O O . SER A 1 199 ? -15.028 -4.844 -1.789 1.00 93.69 199 SER A O 1
ATOM 1625 N N . SER A 1 200 ? -16.790 -6.055 -2.453 1.00 94.06 200 SER A N 1
ATOM 1626 C CA . SER A 1 200 ? -17.132 -6.465 -1.088 1.00 94.06 200 SER A CA 1
ATOM 1627 C C . SER A 1 200 ? -16.071 -7.414 -0.521 1.00 94.06 200 SER A C 1
ATOM 1629 O O . SER A 1 200 ? -15.588 -8.309 -1.215 1.00 94.06 200 SER A O 1
ATOM 1631 N N . THR A 1 201 ? -15.700 -7.209 0.743 1.00 97.06 201 THR A N 1
ATOM 1632 C CA . THR A 1 201 ? -14.765 -8.058 1.482 1.00 97.06 201 THR A CA 1
ATOM 1633 C C . THR A 1 201 ? -15.219 -8.231 2.923 1.00 97.06 201 THR A C 1
ATOM 1635 O O . THR A 1 201 ? -16.025 -7.467 3.447 1.00 97.06 201 THR A O 1
ATOM 1638 N N . SER A 1 202 ? -14.699 -9.267 3.583 1.00 97.88 202 SER A N 1
ATOM 1639 C CA . SER A 1 202 ? -15.022 -9.530 4.986 1.00 97.88 202 SER A CA 1
ATOM 1640 C C . SER A 1 202 ? -14.377 -8.578 5.987 1.00 97.88 202 SER A C 1
ATOM 1642 O O . SER A 1 202 ? -14.920 -8.398 7.077 1.00 97.88 202 SER A O 1
ATOM 1644 N N . HIS A 1 203 ? -13.235 -7.980 5.651 1.00 98.56 203 HIS A N 1
ATOM 1645 C CA . HIS A 1 203 ? -12.506 -7.088 6.543 1.00 98.56 203 HIS A CA 1
ATOM 1646 C C . HIS A 1 203 ? -12.101 -5.806 5.818 1.00 98.56 203 HIS A C 1
ATOM 1648 O O . HIS A 1 203 ? -11.618 -5.851 4.689 1.00 98.56 203 HIS A O 1
ATOM 1654 N N . TYR A 1 204 ? -12.201 -4.673 6.506 1.00 98.75 204 TYR A N 1
ATOM 1655 C CA . TYR A 1 204 ? -11.694 -3.393 6.017 1.00 98.75 204 TYR A CA 1
ATOM 1656 C C . TYR A 1 204 ? -10.676 -2.818 6.999 1.00 98.75 204 TYR A C 1
ATOM 1658 O O . TYR A 1 204 ? -10.860 -2.909 8.213 1.00 98.75 204 TYR A O 1
ATOM 1666 N N . ILE A 1 205 ? -9.605 -2.221 6.478 1.00 98.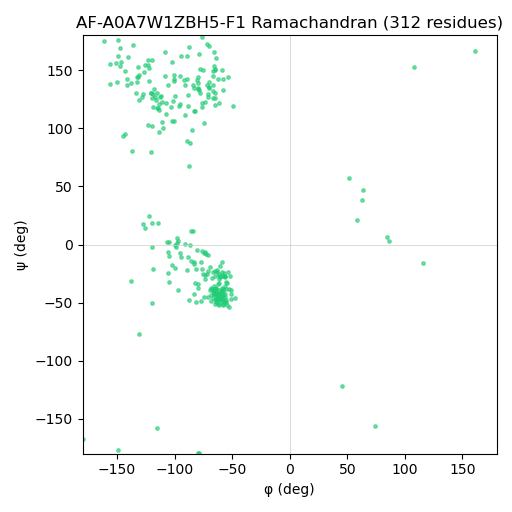75 205 ILE A N 1
ATOM 1667 C CA . ILE A 1 205 ? -8.692 -1.368 7.249 1.00 98.75 205 ILE A CA 1
ATOM 1668 C C . ILE A 1 205 ? -8.783 0.033 6.675 1.00 98.75 205 ILE A C 1
ATOM 1670 O O . ILE A 1 205 ? -8.546 0.208 5.481 1.00 98.75 205 ILE A O 1
ATOM 1674 N N . LEU A 1 206 ? -9.097 1.010 7.519 1.00 98.75 206 LEU A N 1
ATOM 1675 C CA . LEU A 1 206 ? -9.155 2.416 7.142 1.00 98.75 206 LEU A CA 1
ATOM 1676 C C . LEU A 1 206 ? -8.022 3.175 7.832 1.00 98.75 206 LEU A C 1
ATOM 1678 O O . LEU A 1 206 ? -7.882 3.098 9.054 1.00 98.75 206 LEU A O 1
ATOM 1682 N N . PHE A 1 207 ? -7.236 3.919 7.056 1.00 98.50 207 PHE A N 1
ATOM 1683 C CA . PHE A 1 207 ? -6.267 4.883 7.576 1.00 98.50 207 PHE A CA 1
ATOM 1684 C C . PHE A 1 207 ? -6.223 6.106 6.660 1.00 98.50 207 PHE A C 1
ATOM 1686 O O . PHE A 1 207 ? -5.574 6.090 5.615 1.00 98.50 207 PHE A O 1
ATOM 1693 N N . PHE A 1 208 ? -6.996 7.124 7.022 1.00 98.25 208 PHE A N 1
ATOM 1694 C CA . PHE A 1 208 ? -7.221 8.317 6.212 1.00 98.25 208 PHE A CA 1
ATOM 1695 C C . PHE A 1 208 ? -7.470 9.535 7.102 1.00 98.25 208 PHE A C 1
ATOM 1697 O O . PHE A 1 208 ? -7.574 9.408 8.325 1.00 98.25 208 PHE A O 1
ATOM 1704 N N . GLY A 1 209 ? -7.606 10.696 6.469 1.00 97.69 209 GLY A N 1
ATOM 1705 C CA . GLY A 1 209 ? -7.965 11.954 7.114 1.00 97.69 209 GLY A CA 1
ATOM 1706 C C . GLY A 1 209 ? -6.865 13.002 7.026 1.00 97.69 209 GLY A C 1
ATOM 1707 O O . GLY A 1 209 ? -7.136 14.183 7.224 1.00 97.69 209 GLY A O 1
ATOM 1708 N N . ALA A 1 210 ? -5.625 12.620 6.698 1.00 96.88 210 ALA A N 1
ATOM 1709 C CA . ALA A 1 210 ? -4.487 13.540 6.727 1.00 96.88 210 ALA A CA 1
ATOM 1710 C C . ALA A 1 210 ? -4.614 14.684 5.700 1.00 96.88 210 ALA A C 1
ATOM 1712 O O . ALA A 1 210 ? -4.020 15.751 5.892 1.00 96.88 210 ALA A O 1
ATOM 1713 N N . HIS A 1 211 ? -5.410 14.479 4.645 1.00 97.62 211 HIS A N 1
ATOM 1714 C CA . HIS A 1 211 ? -5.675 15.456 3.580 1.00 97.62 211 HIS A CA 1
ATOM 1715 C C . HIS A 1 211 ? -6.992 16.227 3.742 1.00 97.62 211 HIS A C 1
ATOM 1717 O O . HIS A 1 211 ? -7.246 17.159 2.983 1.00 97.62 211 HIS A O 1
ATOM 1723 N N . ASP A 1 212 ? -7.792 15.942 4.772 1.00 98.12 212 ASP A N 1
ATOM 1724 C CA . ASP A 1 212 ? -9.085 16.600 5.022 1.00 98.12 212 ASP A CA 1
ATOM 1725 C C . ASP A 1 212 ? -8.964 17.940 5.781 1.00 98.12 212 ASP A C 1
ATOM 1727 O O . ASP A 1 212 ? -9.958 18.515 6.221 1.00 98.12 212 ASP A O 1
ATOM 1731 N N . LYS A 1 213 ? -7.749 18.490 5.921 1.00 95.69 213 LYS A N 1
ATOM 1732 C CA . LYS A 1 213 ? -7.466 19.729 6.684 1.00 95.69 213 LYS A CA 1
ATOM 1733 C C . LYS A 1 213 ? -8.258 20.949 6.216 1.00 95.69 213 LYS A C 1
ATOM 1735 O O . LYS A 1 213 ? -8.473 21.880 6.987 1.00 95.69 213 LYS A O 1
ATOM 1740 N N . ARG A 1 214 ? -8.652 20.965 4.941 1.00 95.62 214 ARG A N 1
ATOM 1741 C CA . ARG A 1 214 ? -9.417 22.058 4.319 1.00 95.62 214 ARG A CA 1
ATOM 1742 C C . ARG A 1 214 ? -10.926 21.808 4.324 1.00 95.62 214 ARG A C 1
ATOM 1744 O O . ARG A 1 214 ? -11.680 22.703 3.951 1.00 95.62 214 ARG A O 1
ATOM 1751 N N . THR A 1 215 ? -11.364 20.621 4.734 1.00 96.88 215 THR A N 1
ATOM 1752 C CA . THR A 1 215 ? -12.775 20.248 4.803 1.00 96.88 215 THR A CA 1
ATOM 1753 C C . THR A 1 215 ? -13.388 20.828 6.075 1.00 96.88 215 THR A C 1
ATOM 1755 O O . THR A 1 215 ? -12.815 20.738 7.163 1.00 96.88 215 THR A O 1
ATOM 1758 N N . ASN A 1 216 ? -14.568 21.439 5.960 1.00 97.12 216 ASN A N 1
ATOM 1759 C CA . ASN A 1 216 ? -15.307 21.891 7.136 1.00 97.12 216 ASN A CA 1
ATOM 1760 C C . ASN A 1 216 ? -15.673 20.688 8.031 1.00 97.12 216 ASN A C 1
ATOM 1762 O O . ASN A 1 216 ? -16.027 19.625 7.528 1.00 97.12 216 ASN A O 1
ATOM 1766 N N . MET A 1 217 ? -15.619 20.856 9.357 1.00 96.69 217 MET A N 1
ATOM 1767 C CA . MET A 1 217 ? -15.829 19.759 10.313 1.00 96.69 217 MET A CA 1
ATOM 1768 C C . MET A 1 217 ? -17.212 19.097 10.237 1.00 96.69 217 MET A C 1
ATOM 1770 O O . MET A 1 217 ? -17.319 17.908 10.531 1.00 96.69 217 MET A O 1
ATOM 1774 N N . GLU A 1 218 ? -18.265 19.821 9.853 1.00 97.62 218 GLU A N 1
ATOM 1775 C CA . GLU A 1 218 ? -19.605 19.241 9.689 1.00 97.62 218 GLU A CA 1
ATOM 1776 C C . GLU A 1 218 ? -19.664 18.332 8.460 1.00 97.62 218 GLU A C 1
ATOM 1778 O O . GLU A 1 218 ? -20.133 17.197 8.558 1.00 97.62 218 GLU A O 1
ATOM 1783 N N . THR A 1 219 ? -19.112 18.795 7.335 1.00 98.19 219 THR A N 1
ATOM 1784 C CA . THR A 1 219 ? -18.974 18.008 6.102 1.00 98.19 219 THR A CA 1
ATOM 1785 C C . THR A 1 219 ? -18.112 16.774 6.338 1.00 98.19 219 THR A C 1
ATOM 1787 O O . THR A 1 219 ? -18.559 15.663 6.075 1.00 98.19 219 THR A O 1
ATOM 1790 N N . LEU A 1 220 ? -16.939 16.954 6.949 1.00 98.25 220 LEU A N 1
ATOM 1791 C CA . LEU A 1 220 ? -16.032 15.862 7.293 1.00 98.25 220 LEU A CA 1
ATOM 1792 C C . LEU A 1 220 ? -16.719 14.812 8.174 1.00 98.25 220 LEU A C 1
ATOM 1794 O O . LEU A 1 220 ? -16.555 13.612 7.969 1.00 98.25 220 LEU A O 1
ATOM 1798 N N . LYS A 1 221 ? -17.512 15.246 9.161 1.00 98.25 221 LYS A N 1
ATOM 1799 C CA . LYS A 1 221 ? -18.277 14.326 10.006 1.00 98.25 221 LYS A CA 1
ATOM 1800 C C . LYS A 1 221 ? -19.310 13.543 9.206 1.00 98.25 221 LYS A C 1
ATOM 1802 O O . LYS A 1 221 ? -19.415 12.335 9.411 1.00 98.25 221 LYS A O 1
ATOM 1807 N N . ALA A 1 222 ? -20.058 14.203 8.325 1.00 98.31 222 ALA A N 1
ATOM 1808 C CA . ALA A 1 222 ? -21.027 13.532 7.466 1.00 98.31 222 ALA A CA 1
ATOM 1809 C C . ALA A 1 222 ? -20.343 12.485 6.569 1.00 98.31 222 ALA A C 1
ATOM 1811 O O . ALA A 1 222 ? -20.784 11.340 6.532 1.00 98.31 222 ALA A O 1
ATOM 1812 N N . GLU A 1 223 ? -19.224 12.842 5.938 1.00 98.50 223 GLU A N 1
ATOM 1813 C CA . GLU A 1 223 ? -18.452 11.960 5.055 1.00 98.50 223 GLU A CA 1
ATOM 1814 C C . GLU A 1 223 ? -17.871 10.756 5.812 1.00 98.50 223 GLU A C 1
ATOM 1816 O O . GLU A 1 223 ? -18.079 9.613 5.408 1.00 98.50 223 GLU A O 1
ATOM 1821 N N . VAL A 1 224 ? -17.209 10.974 6.955 1.00 98.31 224 VAL A N 1
ATOM 1822 C CA . VAL A 1 224 ? -16.641 9.890 7.781 1.00 98.31 224 VAL A CA 1
ATOM 1823 C C . VAL A 1 224 ? -17.726 8.928 8.267 1.00 98.31 224 VAL A C 1
ATOM 1825 O O . VAL A 1 224 ? -17.549 7.709 8.192 1.00 98.31 224 VAL A O 1
ATOM 1828 N N . CYS A 1 225 ? -18.847 9.454 8.762 1.00 97.81 225 CYS A N 1
ATOM 1829 C CA . CYS A 1 225 ? -19.958 8.629 9.227 1.00 97.81 225 CYS A CA 1
ATOM 1830 C C . CYS A 1 225 ? -20.573 7.823 8.071 1.00 97.81 225 CYS A C 1
ATOM 1832 O O . CYS A 1 225 ? -20.832 6.631 8.242 1.00 97.81 225 CYS A O 1
ATOM 1834 N N . GLU A 1 226 ? -20.745 8.427 6.893 1.00 98.00 226 GLU A N 1
ATOM 1835 C CA . GLU A 1 226 ? -21.312 7.746 5.726 1.00 98.00 226 GLU A CA 1
ATOM 1836 C C . GLU A 1 226 ? -20.392 6.648 5.184 1.00 98.00 226 GLU A C 1
ATOM 1838 O O . GLU A 1 226 ? -20.867 5.564 4.837 1.00 98.00 226 GLU A O 1
ATOM 1843 N N . ILE A 1 227 ? -19.071 6.866 5.187 1.00 98.38 227 ILE A N 1
ATOM 1844 C CA . ILE A 1 227 ? -18.094 5.833 4.816 1.00 98.38 227 ILE A CA 1
ATOM 1845 C C . ILE A 1 227 ? -18.246 4.606 5.717 1.00 98.38 227 ILE A C 1
ATOM 1847 O O . ILE A 1 227 ? -18.360 3.475 5.237 1.00 98.38 227 ILE A O 1
ATOM 1851 N N . LEU A 1 228 ? -18.260 4.817 7.034 1.00 97.81 228 LEU A N 1
ATOM 1852 C CA . LEU A 1 228 ? -18.365 3.732 8.009 1.00 97.81 228 LEU A CA 1
ATOM 1853 C C . LEU A 1 228 ? -19.716 3.020 7.933 1.00 97.81 228 LEU A C 1
ATOM 1855 O O . LEU A 1 228 ? -19.760 1.787 7.994 1.00 97.81 228 LEU A O 1
ATOM 1859 N N . ASN A 1 229 ? -20.801 3.775 7.761 1.00 96.62 229 ASN A N 1
ATOM 1860 C CA . ASN A 1 229 ? -22.144 3.238 7.588 1.00 96.62 229 ASN A CA 1
ATOM 1861 C C . ASN A 1 229 ? -22.229 2.368 6.324 1.00 96.62 229 ASN A C 1
ATOM 1863 O O . ASN A 1 229 ? -22.581 1.191 6.405 1.00 96.62 229 ASN A O 1
ATOM 1867 N N . THR A 1 230 ? -21.788 2.897 5.179 1.00 97.12 230 THR A N 1
ATOM 1868 C CA . THR A 1 230 ? -21.778 2.185 3.893 1.00 97.12 230 THR A CA 1
ATOM 1869 C C . THR A 1 230 ? -21.002 0.875 3.976 1.00 97.12 230 THR A C 1
ATOM 1871 O O . THR A 1 230 ? -21.476 -0.157 3.503 1.00 97.12 230 THR A O 1
ATOM 1874 N N . LEU A 1 231 ? -19.815 0.878 4.588 1.00 97.50 231 LEU A N 1
ATOM 1875 C CA . LEU A 1 231 ? -19.011 -0.337 4.733 1.00 97.50 231 LEU A CA 1
ATOM 1876 C C . LEU A 1 231 ? -19.650 -1.345 5.696 1.00 97.50 231 LEU A C 1
ATOM 1878 O O . LEU A 1 231 ? -19.595 -2.545 5.431 1.00 97.50 231 LEU A O 1
ATOM 1882 N N . THR A 1 232 ? -20.275 -0.881 6.781 1.00 96.19 232 THR A N 1
ATOM 1883 C CA . THR A 1 232 ? -20.950 -1.751 7.762 1.00 96.19 232 THR A CA 1
ATOM 1884 C C . THR A 1 232 ? -22.154 -2.460 7.150 1.00 96.19 232 THR A C 1
ATOM 1886 O O . THR A 1 232 ? -22.374 -3.635 7.421 1.00 96.19 232 THR A O 1
ATOM 1889 N N . LEU A 1 233 ? -22.911 -1.771 6.292 1.00 95.62 233 LEU A N 1
ATOM 1890 C CA . LEU A 1 233 ? -24.122 -2.307 5.664 1.00 95.62 233 LEU A CA 1
ATOM 1891 C C . LEU A 1 233 ? -23.847 -3.333 4.551 1.00 95.62 233 LEU A C 1
ATOM 1893 O O . LEU A 1 233 ? -24.778 -3.969 4.053 1.00 95.62 233 LEU A O 1
ATOM 1897 N N . ARG A 1 234 ? -22.587 -3.533 4.144 1.00 96.19 234 ARG A N 1
ATOM 1898 C CA . ARG A 1 234 ? -22.242 -4.558 3.149 1.00 96.19 234 ARG A CA 1
ATOM 1899 C C . ARG A 1 234 ? -22.395 -5.951 3.750 1.00 96.19 234 ARG A C 1
ATOM 1901 O O . ARG A 1 234 ? -21.794 -6.272 4.768 1.00 96.19 234 ARG A O 1
ATOM 1908 N N . GLN A 1 235 ? -23.106 -6.821 3.037 1.00 94.94 235 GLN A N 1
ATOM 1909 C CA . GLN A 1 235 ? -23.456 -8.171 3.494 1.00 94.94 235 GLN A CA 1
ATOM 1910 C C . GLN A 1 235 ? -22.256 -9.030 3.933 1.00 94.94 235 GLN A C 1
ATOM 1912 O O . GLN A 1 235 ? -22.395 -9.869 4.819 1.00 94.94 235 GLN A O 1
ATOM 1917 N N . GLN A 1 236 ? -21.087 -8.863 3.307 1.00 96.44 236 GLN A N 1
ATOM 1918 C CA . GLN A 1 236 ? -19.908 -9.669 3.637 1.00 96.44 236 GLN A CA 1
ATOM 1919 C C . GLN A 1 236 ? -19.093 -9.102 4.801 1.00 96.44 236 GLN A C 1
ATOM 1921 O O . GLN A 1 236 ? -18.250 -9.830 5.330 1.00 96.44 236 GLN A O 1
ATOM 1926 N N . THR A 1 237 ? -19.321 -7.847 5.203 1.00 97.75 237 THR A N 1
ATOM 1927 C CA . THR A 1 237 ? -18.514 -7.165 6.217 1.00 97.75 237 THR A CA 1
ATOM 1928 C C . THR A 1 237 ? -18.660 -7.853 7.564 1.00 97.75 237 THR A C 1
ATOM 1930 O O . THR A 1 237 ? -19.739 -7.925 8.140 1.00 97.75 237 THR A O 1
ATOM 1933 N N . LYS A 1 238 ? -17.535 -8.329 8.095 1.00 96.88 238 LYS A N 1
ATOM 1934 C CA . LYS A 1 238 ? -17.432 -8.887 9.449 1.00 96.88 238 LYS A CA 1
ATOM 1935 C C . LYS A 1 238 ? -16.748 -7.928 10.406 1.00 96.88 238 LYS A C 1
ATOM 1937 O O . LYS A 1 238 ? -17.022 -7.961 11.601 1.00 96.88 238 LYS A O 1
ATOM 1942 N N . LYS A 1 239 ? -15.800 -7.133 9.905 1.00 97.81 239 LYS A N 1
ATOM 1943 C CA . LYS A 1 239 ? -15.002 -6.240 10.741 1.00 97.81 239 LYS A CA 1
ATOM 1944 C C . LYS A 1 239 ? -14.437 -5.071 9.957 1.00 97.81 239 LYS A C 1
ATOM 1946 O O . LYS A 1 239 ? -13.888 -5.242 8.871 1.00 97.81 239 LYS A O 1
ATOM 1951 N N . ILE A 1 240 ? -14.479 -3.900 10.564 1.00 98.50 240 ILE A N 1
ATOM 1952 C CA . ILE A 1 240 ? -13.823 -2.692 10.081 1.00 98.50 240 ILE A CA 1
ATOM 1953 C C . ILE A 1 240 ? -12.836 -2.275 11.164 1.00 98.50 240 ILE A C 1
ATOM 1955 O O . ILE A 1 240 ? -13.205 -2.147 12.328 1.00 98.50 240 ILE A O 1
ATOM 1959 N N . VAL A 1 241 ? -11.570 -2.094 10.811 1.00 98.56 241 VAL A N 1
ATOM 1960 C CA . VAL A 1 241 ? -10.551 -1.586 11.729 1.00 98.56 241 VAL A CA 1
ATOM 1961 C C . VAL A 1 241 ? -10.108 -0.218 11.241 1.00 98.56 241 VAL A C 1
ATOM 1963 O O . VAL A 1 241 ? -9.624 -0.097 10.120 1.00 98.56 241 VAL A O 1
ATOM 1966 N N . VAL A 1 242 ? -10.260 0.810 12.070 1.00 98.31 242 VAL A N 1
ATOM 1967 C CA . VAL A 1 242 ? -9.884 2.182 11.710 1.00 98.31 242 VAL A CA 1
ATOM 1968 C C . VAL A 1 242 ? -8.712 2.624 12.568 1.00 98.31 242 VAL A C 1
ATOM 1970 O O . VAL A 1 242 ? -8.779 2.538 13.794 1.00 98.31 242 VAL A O 1
ATOM 1973 N N . LEU A 1 243 ? -7.638 3.090 11.941 1.00 98.44 243 LEU A N 1
ATOM 1974 C CA . LEU A 1 243 ? -6.546 3.758 12.644 1.00 98.44 243 LEU A CA 1
ATOM 1975 C C . LEU A 1 243 ? -6.865 5.245 12.725 1.00 98.44 243 LEU A C 1
ATOM 1977 O O . LEU A 1 243 ? -7.171 5.869 11.710 1.00 98.44 243 LEU A O 1
ATOM 1981 N N . ASN A 1 244 ? -6.794 5.806 13.927 1.00 97.38 244 ASN A N 1
ATOM 1982 C CA . ASN A 1 244 ? -6.890 7.249 14.092 1.00 97.38 244 ASN A CA 1
ATOM 1983 C C . ASN A 1 244 ? -5.550 7.925 13.736 1.00 97.38 244 ASN A C 1
ATOM 1985 O O . ASN A 1 244 ? -4.513 7.263 13.632 1.00 97.38 244 ASN A O 1
ATOM 1989 N N . LEU A 1 245 ? -5.567 9.239 13.513 1.00 97.88 245 LEU A N 1
ATOM 1990 C CA . LEU A 1 245 ? -4.354 9.978 13.173 1.00 97.88 245 LEU A CA 1
ATOM 1991 C C . LEU A 1 245 ? -3.444 10.086 14.412 1.00 97.88 245 LEU A C 1
ATOM 1993 O O . LEU A 1 245 ? -3.950 10.346 15.509 1.00 97.88 245 LEU A O 1
ATOM 1997 N N . PRO A 1 246 ? -2.120 9.895 14.268 1.00 97.31 246 PRO A N 1
ATOM 1998 C CA . PRO A 1 246 ? -1.175 9.971 15.382 1.00 97.31 246 PRO A CA 1
ATOM 1999 C C . PRO A 1 246 ? -1.019 11.418 15.891 1.00 97.31 246 PRO A C 1
ATOM 2001 O O . PRO A 1 246 ? -1.505 12.355 15.249 1.00 97.31 246 PRO A O 1
ATOM 2004 N N . PRO A 1 247 ? -0.339 11.651 17.025 1.00 97.00 247 PRO A N 1
ATOM 2005 C CA . PRO A 1 247 ? 0.037 13.007 17.409 1.00 97.00 247 PRO A CA 1
ATOM 2006 C C . PRO A 1 247 ? 1.021 13.597 16.391 1.00 97.00 247 PRO A C 1
ATOM 2008 O O . PRO A 1 247 ? 1.673 12.871 15.643 1.00 97.00 247 PRO A O 1
ATOM 2011 N N . SER A 1 248 ? 1.137 14.923 16.368 1.00 95.81 248 SER A N 1
ATOM 2012 C CA . SER A 1 248 ? 2.180 15.623 15.610 1.00 95.81 248 SER A CA 1
ATOM 2013 C C . SER A 1 248 ? 2.849 16.683 16.489 1.00 95.81 248 SER A C 1
ATOM 2015 O O . SER A 1 248 ? 2.165 17.326 17.292 1.00 95.81 248 SER A O 1
ATOM 2017 N N . PRO A 1 249 ? 4.168 16.913 16.357 1.00 94.69 249 PRO A N 1
ATOM 2018 C CA . PRO A 1 249 ? 4.828 18.038 17.016 1.00 94.69 249 PRO A CA 1
ATOM 2019 C C . PRO A 1 249 ? 4.414 19.391 16.412 1.00 94.69 249 PRO A C 1
ATOM 2021 O O . PRO A 1 249 ? 4.549 20.427 17.063 1.00 94.69 249 PRO A O 1
ATOM 2024 N N . VAL A 1 250 ? 3.876 19.406 15.187 1.00 96.00 250 VAL A N 1
ATOM 2025 C CA . VAL A 1 250 ? 3.364 20.621 14.546 1.00 96.00 250 VAL A CA 1
ATOM 2026 C C . VAL A 1 250 ? 1.953 20.893 15.058 1.00 96.00 250 VAL A C 1
ATOM 2028 O O . VAL A 1 250 ? 1.027 20.129 14.786 1.00 96.00 250 VAL A O 1
ATOM 2031 N N . LYS A 1 251 ? 1.776 22.006 15.784 1.00 96.19 251 LYS A N 1
ATOM 2032 C CA . LYS A 1 251 ? 0.510 22.361 16.452 1.00 96.19 251 LYS A CA 1
ATOM 2033 C C . LYS A 1 251 ? -0.702 22.293 15.519 1.00 96.19 251 LYS A C 1
ATOM 2035 O O . LYS A 1 251 ? -1.708 21.705 15.893 1.00 96.19 251 LYS A O 1
ATOM 2040 N N . GLU A 1 252 ? -0.594 22.857 14.317 1.00 96.75 252 GLU A N 1
ATOM 2041 C CA . GLU A 1 252 ? -1.678 22.853 13.327 1.00 96.75 252 GLU A CA 1
ATOM 2042 C C . GLU A 1 252 ? -2.125 21.427 12.970 1.00 96.75 252 GLU A C 1
ATOM 2044 O O . GLU A 1 252 ? -3.313 21.112 13.019 1.00 96.75 252 GLU A O 1
ATOM 2049 N N . PHE A 1 253 ? -1.171 20.538 12.674 1.00 96.06 253 PHE A N 1
ATOM 2050 C CA . PHE A 1 253 ? -1.468 19.144 12.347 1.00 96.06 253 PHE A CA 1
ATOM 2051 C C . PHE A 1 253 ? -2.023 18.399 13.553 1.00 96.06 253 PHE A C 1
ATOM 2053 O O . PHE A 1 253 ? -2.980 17.647 13.416 1.00 96.06 253 PHE A O 1
ATOM 2060 N N . ASN A 1 254 ? -1.478 18.638 14.742 1.00 97.19 254 ASN A N 1
ATOM 2061 C CA . ASN A 1 254 ? -1.940 17.976 15.953 1.00 97.19 254 ASN A CA 1
ATOM 2062 C C . ASN A 1 254 ? -3.369 18.379 16.339 1.00 97.19 254 ASN A C 1
ATOM 2064 O O . ASN A 1 254 ? -4.171 17.530 16.726 1.00 97.19 254 ASN A O 1
ATOM 2068 N N . ASP A 1 255 ? -3.698 19.666 16.233 1.00 97.62 255 ASP A N 1
ATOM 2069 C CA . ASP A 1 255 ? -5.037 20.177 16.528 1.00 97.62 255 ASP A CA 1
ATOM 2070 C C . ASP A 1 255 ? -6.065 19.607 15.546 1.00 97.62 255 ASP A C 1
ATOM 2072 O O . ASP A 1 255 ? -7.130 19.147 15.968 1.00 97.62 255 ASP A O 1
ATOM 2076 N N . PHE A 1 256 ? -5.718 19.545 14.257 1.00 98.12 256 PHE A N 1
ATOM 2077 C CA . PHE A 1 256 ? -6.543 18.868 13.263 1.00 98.12 256 PHE A CA 1
ATOM 2078 C C . PHE A 1 256 ? -6.680 17.365 13.557 1.00 98.12 256 PHE A C 1
ATOM 2080 O O . PHE A 1 256 ? -7.800 16.859 13.586 1.00 98.12 256 PHE A O 1
ATOM 2087 N N . ASN A 1 257 ? -5.584 16.656 13.852 1.00 97.94 257 ASN A N 1
ATOM 2088 C CA . ASN A 1 257 ? -5.612 15.222 14.155 1.00 97.94 257 ASN A CA 1
ATOM 2089 C C . ASN A 1 257 ? -6.527 14.928 15.353 1.00 97.94 257 ASN A C 1
ATOM 2091 O O . ASN A 1 257 ? -7.341 14.009 15.294 1.00 97.94 257 ASN A O 1
ATOM 2095 N N . LYS A 1 258 ? -6.481 15.746 16.413 1.00 97.81 258 LYS A N 1
ATOM 2096 C CA . LYS A 1 258 ? -7.416 15.647 17.550 1.00 97.81 258 LYS A CA 1
ATOM 2097 C C . LYS A 1 258 ? -8.870 15.844 17.122 1.00 97.81 258 LYS A C 1
ATOM 2099 O O . LYS A 1 258 ? -9.738 15.082 17.552 1.00 97.81 258 LYS A O 1
ATOM 2104 N N . ALA A 1 259 ? -9.148 16.857 16.299 1.00 98.19 259 ALA A N 1
ATOM 2105 C CA . ALA A 1 259 ? -10.497 17.142 15.815 1.00 98.19 259 ALA A CA 1
ATOM 2106 C C . ALA A 1 259 ? -11.042 15.998 14.943 1.00 98.19 259 ALA A C 1
ATOM 2108 O O . ALA A 1 259 ? -12.139 15.499 15.209 1.00 98.19 259 ALA A O 1
ATOM 2109 N N . PHE A 1 260 ? -10.250 15.514 13.983 1.00 98.25 260 PHE A N 1
ATOM 2110 C CA . PHE A 1 260 ? -10.577 14.352 13.156 1.00 98.25 260 PHE A CA 1
ATOM 2111 C C . PHE A 1 260 ? -10.811 13.103 14.014 1.00 98.25 260 PHE A C 1
ATOM 2113 O O . PHE A 1 260 ? -11.828 12.428 13.871 1.00 98.25 260 PHE A O 1
ATOM 2120 N N . ASN A 1 261 ? -9.933 12.820 14.980 1.00 97.88 261 ASN A N 1
ATOM 2121 C CA . ASN A 1 261 ? -10.066 11.658 15.861 1.00 97.88 261 ASN A CA 1
ATOM 2122 C C . ASN A 1 261 ? -11.346 11.716 16.711 1.00 97.88 261 ASN A C 1
ATOM 2124 O O . ASN A 1 261 ? -11.964 10.679 16.973 1.00 97.88 261 ASN A O 1
ATOM 2128 N N . LYS A 1 262 ? -11.783 12.917 17.111 1.00 97.38 262 LYS A N 1
ATOM 2129 C CA . LYS A 1 262 ? -13.070 13.125 17.792 1.00 97.38 262 LYS A CA 1
ATOM 2130 C C . LYS A 1 262 ? -14.252 12.856 16.859 1.00 97.38 262 LYS A C 1
ATOM 2132 O O . LYS A 1 262 ? -15.203 12.196 17.277 1.00 97.38 262 LYS A O 1
ATOM 2137 N N . VAL A 1 263 ? -14.187 13.325 15.611 1.00 97.31 263 VAL A N 1
ATOM 2138 C CA . VAL A 1 263 ? -15.186 13.023 14.571 1.00 97.31 263 VAL A CA 1
ATOM 2139 C C . VAL A 1 263 ? -15.291 11.515 14.359 1.00 97.31 263 VAL A C 1
ATOM 2141 O O . VAL A 1 263 ? -16.381 10.963 14.509 1.00 97.31 263 VAL A O 1
ATOM 2144 N N . LEU A 1 264 ? -14.162 10.844 14.125 1.00 96.44 264 LEU A N 1
ATOM 2145 C CA . LEU A 1 264 ? -14.099 9.398 13.940 1.00 96.44 264 LEU A CA 1
ATOM 2146 C C . LEU A 1 264 ? -14.723 8.657 15.126 1.00 96.44 264 LEU A C 1
ATOM 2148 O O . LEU A 1 264 ? -15.597 7.817 14.940 1.00 96.44 264 LEU A O 1
ATOM 2152 N N . SER A 1 265 ? -14.330 9.016 16.349 1.00 95.25 265 SER A N 1
ATOM 2153 C CA . SER A 1 265 ? -14.887 8.412 17.564 1.00 95.25 265 SER A CA 1
ATOM 2154 C C . SER A 1 265 ? -16.405 8.590 17.635 1.00 95.25 265 SER A C 1
ATOM 2156 O O . SER A 1 265 ? -17.114 7.653 17.989 1.00 95.25 265 SER A O 1
ATOM 2158 N N . SER A 1 266 ? -16.922 9.757 17.233 1.00 95.31 266 SER A N 1
ATOM 2159 C CA . SER A 1 266 ? -18.364 10.024 17.236 1.00 95.31 266 SER A CA 1
ATOM 2160 C C . SER A 1 266 ? -19.160 9.191 16.227 1.00 95.31 266 SER A C 1
ATOM 2162 O O . SER A 1 266 ? -20.317 8.884 16.497 1.00 95.31 266 SER A O 1
ATOM 2164 N N . CYS A 1 267 ? -18.546 8.798 15.106 1.00 94.75 267 CYS A N 1
ATOM 2165 C CA . CYS A 1 267 ? -19.169 7.958 14.079 1.00 94.75 267 CYS A CA 1
ATOM 2166 C C . CYS A 1 267 ? -19.100 6.452 14.399 1.00 94.75 267 CYS A C 1
ATOM 2168 O O . CYS A 1 267 ? -19.788 5.660 13.761 1.00 94.75 267 CYS A O 1
ATOM 2170 N N . VAL A 1 268 ? -18.261 6.045 15.360 1.00 92.25 268 VAL A N 1
ATOM 2171 C CA . VAL A 1 268 ? -18.063 4.635 15.751 1.00 92.25 268 VAL A CA 1
ATOM 2172 C C . VAL A 1 268 ? -18.847 4.257 17.009 1.00 92.25 268 VAL A C 1
ATOM 2174 O O . VAL A 1 268 ? -19.108 3.072 17.230 1.00 92.25 268 VAL A O 1
ATOM 2177 N N . LEU A 1 269 ? -19.248 5.241 17.826 1.00 75.12 269 LEU A N 1
ATOM 2178 C CA . LEU A 1 269 ? -20.126 5.023 18.977 1.00 75.12 269 LEU A CA 1
ATOM 2179 C C . LEU A 1 269 ? -21.330 4.186 18.511 1.00 75.12 269 LEU A C 1
ATOM 2181 O O . LEU A 1 269 ? -22.058 4.604 17.617 1.00 75.12 269 LEU A O 1
ATOM 2185 N N . TYR A 1 270 ? -21.504 3.002 19.104 1.00 75.94 270 TYR A N 1
ATOM 2186 C CA . TYR A 1 270 ? -22.588 2.034 18.852 1.00 75.94 270 TYR A CA 1
ATOM 2187 C C . TYR A 1 270 ? -22.428 1.042 17.686 1.00 75.94 270 TYR A C 1
ATOM 2189 O O . TYR A 1 270 ? -23.355 0.273 17.442 1.00 75.94 270 TYR A O 1
ATOM 2197 N N . ASN A 1 271 ? -21.277 0.972 17.008 1.00 85.44 271 ASN A N 1
ATOM 2198 C CA . ASN A 1 271 ? -21.062 -0.020 15.947 1.00 85.44 271 ASN A CA 1
ATOM 2199 C C . ASN A 1 271 ? -20.049 -1.106 16.347 1.00 85.44 271 ASN A C 1
ATOM 2201 O O . ASN A 1 271 ? -18.842 -0.912 16.235 1.00 85.44 271 ASN A O 1
ATOM 2205 N N . GLU A 1 272 ? -20.539 -2.281 16.754 1.00 88.94 272 GLU A N 1
ATOM 2206 C CA . GLU A 1 272 ? -19.699 -3.427 17.151 1.00 88.94 272 GLU A CA 1
ATOM 2207 C C . GLU A 1 272 ? -18.826 -3.978 16.010 1.00 88.94 272 GLU A C 1
ATOM 2209 O O . GLU A 1 272 ? -17.791 -4.604 16.255 1.00 88.94 272 GLU A O 1
ATOM 2214 N N . THR A 1 273 ? -19.205 -3.714 14.756 1.00 95.25 273 THR A N 1
ATOM 2215 C CA . THR A 1 273 ? -18.433 -4.111 13.569 1.00 95.25 273 THR A CA 1
ATOM 2216 C C . THR A 1 273 ? -17.163 -3.275 13.426 1.00 95.25 273 THR A C 1
ATOM 2218 O O . THR A 1 273 ? -16.183 -3.730 12.827 1.00 95.25 273 THR A O 1
ATOM 2221 N N . VAL A 1 274 ? -17.155 -2.054 13.971 1.00 97.38 274 VAL A N 1
ATOM 2222 C CA . VAL A 1 274 ? -16.059 -1.099 13.818 1.00 97.38 274 VAL A CA 1
ATOM 2223 C C . VAL A 1 274 ? -15.194 -1.073 15.075 1.00 97.38 274 VAL A C 1
ATOM 2225 O O . VAL A 1 274 ? -15.644 -0.791 16.181 1.00 97.38 274 VAL A O 1
ATOM 2228 N N . LYS A 1 275 ? -13.898 -1.325 14.896 1.00 96.62 275 LYS A N 1
ATOM 2229 C CA . LYS A 1 275 ? -12.884 -1.228 15.942 1.00 96.62 275 LYS A CA 1
ATOM 2230 C C . LYS A 1 275 ? -11.902 -0.111 15.624 1.00 96.62 275 LYS A C 1
ATOM 2232 O O . LYS A 1 275 ? -11.140 -0.207 14.664 1.00 96.62 275 LYS A O 1
ATOM 2237 N N . THR A 1 276 ? -11.847 0.895 16.485 1.00 96.69 276 THR A N 1
ATOM 2238 C CA . THR A 1 276 ? -10.828 1.946 16.401 1.00 96.69 276 THR A CA 1
ATOM 2239 C C . THR A 1 276 ? -9.534 1.499 17.086 1.00 96.69 276 THR A C 1
ATOM 2241 O O . THR A 1 276 ? -9.557 0.901 18.164 1.00 96.69 276 THR A O 1
ATOM 2244 N N . ILE A 1 277 ? -8.394 1.784 16.461 1.00 97.44 277 ILE A N 1
ATOM 2245 C CA . ILE A 1 277 ? -7.054 1.695 17.047 1.00 97.44 277 ILE A CA 1
ATOM 2246 C C . ILE A 1 277 ? -6.562 3.121 17.276 1.00 97.44 277 ILE A C 1
ATOM 2248 O O . ILE A 1 277 ? -6.466 3.901 16.325 1.00 97.44 277 ILE A O 1
ATOM 2252 N N . SER A 1 278 ? -6.232 3.447 18.527 1.00 96.12 278 SER A N 1
ATOM 2253 C CA . SER A 1 278 ? -5.722 4.770 18.880 1.00 96.12 278 SER A CA 1
ATOM 2254 C C . SER A 1 278 ? -4.205 4.846 18.694 1.00 96.12 278 SER A C 1
ATOM 2256 O O . SER A 1 278 ? -3.447 4.612 19.628 1.00 96.12 278 SER A O 1
ATOM 2258 N N . LEU A 1 279 ? -3.743 5.177 17.484 1.00 97.06 279 LEU A N 1
ATOM 2259 C CA . LEU A 1 279 ? -2.347 5.571 17.267 1.00 97.06 279 LEU A CA 1
ATOM 2260 C C . LEU A 1 279 ? -1.996 6.831 18.058 1.00 97.06 279 LEU A C 1
ATOM 2262 O O . LEU A 1 279 ? -0.864 6.957 18.515 1.00 97.06 279 LEU A O 1
ATOM 2266 N N . TYR A 1 280 ? -2.962 7.736 18.235 1.00 96.50 280 TYR A N 1
ATOM 2267 C CA . TYR A 1 280 ? -2.782 8.956 19.016 1.00 96.50 280 TYR A CA 1
ATOM 2268 C C . TYR A 1 280 ? -2.290 8.665 20.444 1.00 96.50 280 TYR A C 1
ATOM 2270 O O . TYR A 1 280 ? -1.327 9.270 20.902 1.00 96.50 280 TYR A O 1
ATOM 2278 N N . GLU A 1 281 ? -2.919 7.716 21.138 1.00 94.88 281 GLU A N 1
ATOM 2279 C CA . GLU A 1 281 ? -2.519 7.327 22.499 1.00 94.88 281 GLU A CA 1
ATOM 2280 C C . GLU A 1 281 ? -1.241 6.483 22.500 1.00 94.88 281 GLU A C 1
ATOM 2282 O O . GLU A 1 281 ? -0.319 6.756 23.260 1.00 94.88 281 GLU A O 1
ATOM 2287 N N . GLU A 1 282 ? -1.147 5.492 21.610 1.00 95.38 282 GLU A N 1
ATOM 2288 C CA . GLU A 1 282 ? -0.021 4.545 21.568 1.00 95.38 282 GLU A CA 1
ATOM 2289 C C . GLU A 1 282 ? 1.321 5.210 21.213 1.00 95.38 282 GLU A C 1
ATOM 2291 O O . GLU A 1 282 ? 2.390 4.721 21.594 1.00 95.38 282 GLU A O 1
ATOM 2296 N N . LEU A 1 283 ? 1.280 6.320 20.470 1.00 94.69 283 LEU A N 1
ATOM 2297 C CA . LEU A 1 283 ? 2.457 7.077 20.041 1.00 94.69 283 LEU A CA 1
ATOM 2298 C C . LEU A 1 283 ? 2.650 8.390 20.814 1.00 94.69 283 LEU A C 1
ATOM 2300 O O . LEU A 1 283 ? 3.686 9.023 20.637 1.00 94.69 283 LEU A O 1
ATOM 2304 N N . GLY A 1 284 ? 1.705 8.785 21.677 1.00 85.94 284 GLY A N 1
ATOM 2305 C CA . GLY A 1 284 ? 1.701 10.071 22.393 1.00 85.94 284 GLY A CA 1
ATOM 2306 C C . GLY A 1 284 ? 3.002 10.393 23.127 1.00 85.94 284 GLY A C 1
ATOM 2307 O O . GLY A 1 284 ? 3.506 11.509 23.016 1.00 85.94 284 GLY A O 1
ATOM 2308 N N . ASP A 1 285 ? 3.572 9.393 23.799 1.00 78.06 285 ASP A N 1
ATOM 2309 C CA . ASP A 1 285 ? 4.789 9.537 24.609 1.00 78.06 285 ASP A CA 1
ATOM 2310 C C . ASP A 1 285 ? 6.066 9.097 23.872 1.00 78.06 285 ASP A C 1
ATOM 2312 O O . ASP A 1 285 ? 7.160 9.098 24.440 1.00 78.06 285 ASP A O 1
ATOM 2316 N N . GLN A 1 286 ? 5.952 8.664 22.613 1.00 83.75 286 GLN A N 1
ATOM 2317 C CA . GLN A 1 286 ? 7.094 8.178 21.844 1.00 83.75 286 GLN A CA 1
ATOM 2318 C C . GLN A 1 286 ? 7.729 9.312 21.037 1.00 83.75 286 GLN A C 1
ATOM 2320 O O . GLN A 1 286 ? 7.039 10.135 20.452 1.00 83.75 286 GLN A O 1
ATOM 2325 N N . SER A 1 287 ? 9.057 9.330 20.937 1.00 81.81 287 SER A N 1
ATOM 2326 C CA . SER A 1 287 ? 9.751 10.105 19.906 1.00 81.81 287 SER A CA 1
ATOM 2327 C C . SER A 1 287 ? 9.940 9.268 18.636 1.00 81.81 287 SER A C 1
ATOM 2329 O O . SER A 1 287 ? 9.869 8.034 18.664 1.00 81.81 287 SER A O 1
ATOM 2331 N N . ASP A 1 288 ? 10.222 9.945 17.523 1.00 90.81 288 ASP A N 1
ATOM 2332 C CA . ASP A 1 288 ? 10.782 9.344 16.305 1.00 90.81 288 ASP A CA 1
ATOM 2333 C C . ASP A 1 288 ? 9.892 8.298 15.615 1.00 90.81 288 ASP A C 1
ATOM 2335 O O . ASP A 1 288 ? 10.382 7.286 15.111 1.00 90.81 288 ASP A O 1
ATOM 2339 N N . TYR A 1 289 ? 8.575 8.518 15.579 1.00 95.62 289 TYR A N 1
ATOM 2340 C CA . TYR A 1 289 ? 7.631 7.695 14.802 1.00 95.62 289 TYR A CA 1
ATOM 2341 C C . TYR A 1 289 ? 7.120 8.377 13.524 1.00 95.62 289 TYR A C 1
ATOM 2343 O O . TYR A 1 289 ? 6.467 7.721 12.710 1.00 95.62 289 TYR A O 1
ATOM 2351 N N . LEU A 1 290 ? 7.407 9.669 13.346 1.00 96.25 290 LEU A N 1
ATOM 2352 C CA . LEU A 1 290 ? 7.085 10.433 12.141 1.00 96.25 290 LEU A CA 1
ATOM 2353 C C . LEU A 1 290 ? 8.325 10.614 11.267 1.00 96.25 290 LEU A C 1
ATOM 2355 O O . LEU A 1 290 ? 9.461 10.536 11.739 1.00 96.25 290 LEU A O 1
ATOM 2359 N N . MET A 1 291 ? 8.086 10.855 9.986 1.00 95.56 291 MET A N 1
ATOM 2360 C CA . MET A 1 291 ? 9.069 11.379 9.046 1.00 95.56 291 MET A CA 1
ATOM 2361 C C . MET A 1 291 ? 9.366 12.857 9.339 1.00 95.56 291 MET A C 1
ATOM 2363 O O . MET A 1 291 ? 8.688 13.500 10.143 1.00 95.56 291 MET A O 1
ATOM 2367 N N . GLU A 1 292 ? 10.360 13.412 8.644 1.00 94.69 292 GLU A N 1
ATOM 2368 C CA . GLU A 1 292 ? 10.781 14.816 8.786 1.00 94.69 292 GLU A CA 1
ATOM 2369 C C . GLU A 1 292 ? 9.657 15.826 8.497 1.00 94.69 292 GLU A C 1
ATOM 2371 O O . GLU A 1 292 ? 9.675 16.946 9.004 1.00 94.69 292 GLU A O 1
ATOM 2376 N N . ASP A 1 293 ? 8.644 15.426 7.725 1.00 94.94 293 ASP A N 1
ATOM 2377 C CA . ASP A 1 293 ? 7.477 16.260 7.439 1.00 94.94 293 ASP A CA 1
ATOM 2378 C C . ASP A 1 293 ? 6.464 16.351 8.591 1.00 94.94 293 ASP A C 1
ATOM 2380 O O . ASP A 1 293 ? 5.516 17.134 8.515 1.00 94.94 293 ASP A O 1
ATOM 2384 N N . ASN A 1 294 ? 6.669 15.589 9.671 1.00 94.88 294 ASN A N 1
ATOM 2385 C CA . ASN A 1 294 ? 5.814 15.542 10.857 1.00 94.88 294 ASN A CA 1
ATOM 2386 C C . ASN A 1 294 ? 4.352 15.144 10.577 1.00 94.88 294 ASN A C 1
ATOM 2388 O O . ASN A 1 294 ? 3.464 15.435 11.390 1.00 94.88 294 ASN A O 1
ATOM 2392 N N . VAL A 1 295 ? 4.092 14.488 9.443 1.00 94.69 295 VAL A N 1
ATOM 2393 C CA . VAL A 1 295 ? 2.766 14.010 9.028 1.00 94.69 295 VAL A CA 1
ATOM 2394 C C . VAL A 1 295 ? 2.773 12.501 8.850 1.00 94.69 295 VAL A C 1
ATOM 2396 O O . VAL A 1 295 ? 1.887 11.831 9.378 1.00 94.69 295 VAL A O 1
ATOM 2399 N N . HIS A 1 296 ? 3.733 11.955 8.108 1.00 97.06 296 HIS A N 1
ATOM 2400 C CA . HIS A 1 296 ? 3.732 10.539 7.743 1.00 97.06 296 HIS A CA 1
ATOM 2401 C C . HIS A 1 296 ? 4.456 9.687 8.777 1.00 97.06 296 HIS A C 1
ATOM 2403 O O . HIS A 1 296 ? 5.480 10.092 9.325 1.00 97.06 296 HIS A O 1
ATOM 2409 N N . LEU A 1 297 ? 3.941 8.484 9.033 1.00 96.94 297 LEU A N 1
ATOM 2410 C CA . LEU A 1 297 ? 4.641 7.506 9.863 1.00 96.94 297 LEU A CA 1
ATOM 2411 C C . LEU A 1 297 ? 5.924 7.033 9.170 1.00 96.94 297 LEU A C 1
ATOM 2413 O O . LEU A 1 297 ? 5.885 6.610 8.017 1.00 96.94 297 LEU A O 1
ATOM 2417 N N . ASN A 1 298 ? 7.033 7.018 9.905 1.00 96.38 298 ASN A N 1
ATOM 2418 C CA . ASN A 1 298 ? 8.260 6.349 9.474 1.00 96.38 298 ASN A CA 1
ATOM 2419 C C . ASN A 1 298 ? 8.185 4.828 9.727 1.00 96.38 298 ASN A C 1
ATOM 2421 O O . ASN A 1 298 ? 7.200 4.310 10.269 1.00 96.38 298 ASN A O 1
ATOM 2425 N N . GLU A 1 299 ? 9.245 4.092 9.392 1.00 95.19 299 GLU A N 1
ATOM 2426 C CA . GLU A 1 299 ? 9.327 2.640 9.595 1.00 95.19 299 GLU A CA 1
ATOM 2427 C C . GLU A 1 299 ? 8.965 2.200 11.031 1.00 95.19 299 GLU A C 1
ATOM 2429 O O . GLU A 1 299 ? 8.285 1.186 11.230 1.00 95.19 299 GLU A O 1
ATOM 2434 N N . ARG A 1 300 ? 9.379 2.959 12.056 1.00 95.62 300 ARG A N 1
ATOM 2435 C CA . ARG A 1 300 ? 9.055 2.670 13.462 1.00 95.62 300 ARG A CA 1
ATOM 2436 C C . ARG A 1 300 ? 7.566 2.865 13.736 1.00 95.62 300 ARG A C 1
ATOM 2438 O O . ARG A 1 300 ? 6.943 1.961 14.301 1.00 95.62 300 ARG A O 1
ATOM 2445 N N . GLY A 1 301 ? 6.992 3.993 13.320 1.00 96.69 301 GLY A N 1
ATOM 2446 C CA . GLY A 1 301 ? 5.559 4.264 13.460 1.00 96.69 301 GLY A CA 1
ATOM 2447 C C . GLY A 1 301 ? 4.700 3.204 12.763 1.00 96.69 301 GLY A C 1
ATOM 2448 O O . GLY A 1 301 ? 3.768 2.652 13.353 1.00 96.69 301 GLY A O 1
ATOM 2449 N N . LEU A 1 302 ? 5.081 2.815 11.546 1.00 97.06 302 LEU A N 1
ATOM 2450 C CA . LEU A 1 302 ? 4.398 1.770 10.779 1.00 97.06 302 LEU A CA 1
ATOM 2451 C C . LEU A 1 302 ? 4.496 0.393 11.440 1.00 97.06 302 LEU A C 1
ATOM 2453 O O . LEU A 1 302 ? 3.514 -0.351 11.445 1.00 97.06 302 LEU A O 1
ATOM 2457 N N . LYS A 1 303 ? 5.636 0.040 12.051 1.00 95.88 303 LYS A N 1
ATOM 2458 C CA . LYS A 1 303 ? 5.769 -1.208 12.830 1.00 95.88 303 LYS A CA 1
ATOM 2459 C C . LYS A 1 303 ? 4.779 -1.258 13.995 1.00 95.88 303 LYS A C 1
ATOM 2461 O O . LYS A 1 303 ? 4.206 -2.323 14.247 1.00 95.88 303 LYS A O 1
ATOM 2466 N N . VAL A 1 304 ? 4.554 -0.136 14.685 1.00 96.88 304 VAL A N 1
ATOM 2467 C CA . VAL A 1 304 ? 3.546 -0.034 15.755 1.00 96.88 304 VAL A CA 1
ATOM 2468 C C . VAL A 1 304 ? 2.142 -0.220 15.179 1.00 96.88 304 VAL A C 1
ATOM 2470 O O . VAL A 1 304 ? 1.418 -1.107 15.638 1.00 96.88 304 VAL A O 1
ATOM 2473 N N . ALA A 1 305 ? 1.792 0.515 14.120 1.00 97.69 305 ALA A N 1
ATOM 2474 C CA . ALA A 1 305 ? 0.490 0.399 13.459 1.00 97.69 305 ALA A CA 1
ATOM 2475 C C . ALA A 1 305 ? 0.196 -1.042 13.000 1.00 97.69 305 ALA A C 1
ATOM 2477 O O . ALA A 1 305 ? -0.838 -1.614 13.345 1.00 97.69 305 ALA A O 1
ATOM 2478 N N . VAL A 1 306 ? 1.142 -1.685 12.307 1.00 97.81 306 VAL A N 1
ATOM 2479 C CA . VAL A 1 306 ? 1.022 -3.076 11.836 1.00 97.81 306 VAL A CA 1
ATOM 2480 C C . VAL A 1 306 ? 0.870 -4.064 12.996 1.00 97.81 306 VAL A C 1
ATOM 2482 O O . VAL A 1 306 ? 0.081 -5.009 12.904 1.00 97.81 306 VAL A O 1
ATOM 2485 N N . LYS A 1 307 ? 1.586 -3.867 14.110 1.00 97.56 307 LYS A N 1
ATOM 2486 C CA . LYS A 1 307 ? 1.452 -4.711 15.310 1.00 97.56 307 LYS A CA 1
ATOM 2487 C C . LYS A 1 307 ? 0.041 -4.622 15.895 1.00 97.56 307 LYS A C 1
ATOM 2489 O O . LYS A 1 307 ? -0.550 -5.660 16.207 1.00 97.56 307 LYS A O 1
ATOM 2494 N N . LEU A 1 308 ? -0.490 -3.409 16.036 1.00 98.00 308 LEU A N 1
ATOM 2495 C CA . LEU A 1 308 ? -1.830 -3.166 16.576 1.00 98.00 308 LEU A CA 1
ATOM 2496 C C . LEU A 1 308 ? -2.912 -3.735 15.650 1.00 98.00 308 LEU A C 1
ATOM 2498 O O . LEU A 1 308 ? -3.817 -4.427 16.120 1.00 98.00 308 LEU A O 1
ATOM 2502 N N . LEU A 1 309 ? -2.767 -3.548 14.336 1.00 98.19 309 LEU A N 1
ATOM 2503 C CA . LEU A 1 309 ? -3.661 -4.126 13.331 1.00 98.19 309 LEU A CA 1
ATOM 2504 C C . LEU A 1 309 ? -3.667 -5.646 13.372 1.00 98.19 309 LEU A C 1
ATOM 2506 O O . LEU A 1 309 ? -4.734 -6.250 13.414 1.00 98.19 309 LEU A O 1
ATOM 2510 N N . ASN A 1 310 ? -2.495 -6.280 13.424 1.00 96.81 310 ASN A N 1
ATOM 2511 C CA . ASN A 1 310 ? -2.418 -7.734 13.514 1.00 96.81 310 ASN A CA 1
ATOM 2512 C C . ASN A 1 310 ? -3.145 -8.258 14.763 1.00 96.81 310 ASN A C 1
ATOM 2514 O O . ASN A 1 310 ? -3.876 -9.239 14.686 1.00 96.81 310 ASN A O 1
ATOM 2518 N N . LYS A 1 311 ? -3.004 -7.581 15.912 1.00 96.88 311 LYS A N 1
ATOM 2519 C CA . LYS A 1 311 ? -3.756 -7.923 17.131 1.00 96.88 311 LYS A CA 1
ATOM 2520 C C . LYS A 1 311 ? -5.264 -7.729 16.945 1.00 96.88 311 LYS A C 1
ATOM 2522 O O . LYS A 1 311 ? -6.039 -8.506 17.487 1.00 96.88 311 LYS A O 1
ATOM 2527 N N . ALA A 1 312 ? -5.686 -6.701 16.214 1.00 96.25 312 ALA A N 1
ATOM 2528 C CA . ALA A 1 312 ? -7.095 -6.418 15.971 1.00 96.25 312 ALA A CA 1
ATOM 2529 C C . ALA A 1 312 ? -7.750 -7.358 14.944 1.00 96.25 312 ALA A C 1
ATOM 2531 O O . ALA A 1 312 ? -8.964 -7.527 15.006 1.00 96.25 312 ALA A O 1
ATOM 2532 N N . LEU A 1 313 ? -6.986 -7.949 14.025 1.00 94.69 313 LEU A N 1
ATOM 2533 C CA . LEU A 1 313 ? -7.481 -8.823 12.947 1.00 94.69 313 LEU A CA 1
ATOM 2534 C C . LEU A 1 313 ? -7.438 -10.322 13.283 1.00 94.69 313 LEU A C 1
ATOM 2536 O O . LEU A 1 313 ? -7.973 -11.139 12.523 1.00 94.69 313 LEU A O 1
ATOM 2540 N N . LYS A 1 314 ? -6.777 -10.688 14.383 1.00 88.69 314 LYS A N 1
ATOM 2541 C CA . LYS A 1 314 ? -6.895 -12.018 14.987 1.00 88.69 314 LYS A CA 1
ATOM 2542 C C . LYS A 1 314 ? -8.281 -12.183 15.588 1.00 88.69 314 LYS A C 1
ATOM 2544 O O . LYS A 1 314 ? -8.886 -13.219 15.243 1.00 88.69 314 LYS A O 1
#

Radius of gyration: 23.19 Å; Cα contacts (8 Å, |Δi|>4): 592; chains: 1; bounding box: 71×63×59 Å

Foldseek 3Di:
DDDDDDDPVVVVVVVVVVCVVVVVVCVLCVCVVQVLVQWDPVPKDFPDWQFWWAWPWDDQFKTKTFPPGPDDPPDDQLWWKWWDDPDTWIWGALDWDDDNTIIMGGRIHINRDDDDGDDDGTIMTTMDTAGDQPADFEEAEEEALLCAPDQNLCLVVLLCSLPSNYQYDAPGAGRSNGHYRYYHQDALVNLQVCLVVGDQGQEYEYEYHQNCLVPDLVRSLVSLLVNVVSNLPDPNHQAYEYEQFAAFPPPSSRVSSVSSNVSNVVSCVPPPRYHYDYNNVVCVPPPDQADPVRGHGDPVVSNVVSVSVSVVVD

Nearest PDB structures (foldseek):
  1bwr-assembly1_A-2  TM=7.925E-01  e=1.173E-06  Bos taurus
  1bwq-assembly1_A-2  TM=7.157E-01  e=6.092E-07  Bos taurus
  1es9-assembly1_A-2  TM=7.393E-01  e=1.042E-06  Bos taurus
  1vyh-assembly1_A  TM=6.925E-01  e=2.453E-05  Homo sapiens
  1sfj-assembly1_B  TM=3.029E-01  e=1.508E+00  Staphylococcus aureus subsp. aureus MRSA252

Mean predicted aligned error: 4.96 Å